Protein AF-X6LV12-F1 (afdb_monomer_lite)

Foldseek 3Di:
DVVLVLLLCLLLLLVQQADEDPPDPPDPCRSCLSVPPDPLSVLVVVLLVVQLVVLLVPAPDPVNLVVQLVVLVVVVVVVPDDDDNVVSVVVSVSVSSSLSSNQLVLLCPAQHLVVLLVCLSVCLVVCVVDDDDVVPVVNVLSVLLNQQQSQPSPDVLRPRDHCVQRVPPPDRHDYRHHLANANGHPLVSVLVVLLVVLVVVVPDDPPDDDDDDDDDDDPPPDDLVRLVVQLVVSLVVLCPDDPPSPSQQVRALVNLLRSQLVNVSVVCSVPDDNDDDCVVSVVVSVVLVVVLCVSPPPVDGDTDSSSSD

pLDDT: mean 74.11, std 15.23, range [33.78, 94.0]

Structure (mmCIF, N/CA/C/O backbone):
data_AF-X6LV12-F1
#
_entry.id   AF-X6LV12-F1
#
loop_
_atom_site.group_PDB
_atom_site.id
_atom_site.type_symbol
_atom_site.label_atom_id
_atom_site.label_alt_id
_atom_site.label_comp_id
_atom_site.label_asym_id
_atom_site.label_entity_id
_atom_site.label_seq_id
_atom_site.pdbx_PDB_ins_code
_atom_site.Cartn_x
_atom_site.Cartn_y
_atom_site.Cartn_z
_atom_site.occupancy
_atom_site.B_iso_or_equiv
_atom_site.auth_seq_id
_atom_site.auth_comp_id
_atom_site.auth_asym_id
_atom_site.auth_atom_id
_atom_site.pdbx_PDB_model_num
ATOM 1 N N . MET A 1 1 ? 23.441 11.168 -12.167 1.00 47.91 1 MET A N 1
ATOM 2 C CA . MET A 1 1 ? 23.041 11.913 -13.383 1.00 47.91 1 MET A CA 1
ATOM 3 C C . MET A 1 1 ? 22.616 11.015 -14.544 1.00 47.91 1 MET A C 1
ATOM 5 O O . MET A 1 1 ? 21.431 11.024 -14.835 1.00 47.91 1 MET A O 1
ATOM 9 N N . ALA A 1 2 ? 23.498 10.240 -15.198 1.00 51.84 2 ALA A N 1
ATOM 10 C CA . ALA A 1 2 ? 23.091 9.387 -16.335 1.00 51.84 2 ALA A CA 1
ATOM 11 C C . ALA A 1 2 ? 22.130 8.249 -15.920 1.00 51.84 2 ALA A C 1
ATOM 13 O O . ALA A 1 2 ? 21.071 8.090 -16.522 1.00 51.84 2 ALA A O 1
ATOM 14 N N . ASP A 1 3 ? 22.432 7.542 -14.827 1.00 68.81 3 ASP A N 1
ATOM 15 C CA . ASP A 1 3 ? 21.600 6.431 -14.331 1.00 68.81 3 ASP A CA 1
ATOM 16 C C . ASP A 1 3 ? 20.223 6.895 -13.825 1.00 68.81 3 ASP A C 1
ATOM 18 O O . ASP A 1 3 ? 19.204 6.250 -14.060 1.00 68.81 3 ASP A O 1
ATOM 22 N N . GLU A 1 4 ? 20.164 8.068 -13.190 1.00 71.69 4 GLU A N 1
ATOM 23 C CA . GLU A 1 4 ? 18.909 8.681 -12.733 1.00 71.69 4 GLU A CA 1
ATOM 24 C C . GLU A 1 4 ? 18.011 9.079 -13.907 1.00 71.69 4 GLU A C 1
ATOM 26 O O . GLU A 1 4 ? 16.793 8.932 -13.829 1.00 71.69 4 GLU A O 1
ATOM 31 N N . GLN A 1 5 ? 18.597 9.547 -15.013 1.00 76.62 5 GLN A N 1
ATOM 32 C CA . GLN A 1 5 ? 17.846 9.909 -16.212 1.00 76.62 5 GLN A CA 1
ATOM 33 C C . GLN A 1 5 ? 17.214 8.674 -16.870 1.00 76.62 5 GLN A C 1
ATOM 35 O O . GLN A 1 5 ? 16.058 8.734 -17.293 1.00 76.62 5 GLN A O 1
ATOM 40 N N . VAL A 1 6 ? 17.933 7.547 -16.902 1.00 79.31 6 VAL A N 1
ATOM 41 C CA . VAL A 1 6 ? 17.418 6.262 -17.409 1.00 79.31 6 VAL A CA 1
ATOM 42 C C . VAL A 1 6 ? 16.313 5.708 -16.502 1.00 79.31 6 VAL A C 1
ATOM 44 O O . VAL A 1 6 ? 15.247 5.324 -16.992 1.00 79.31 6 VAL A O 1
ATOM 47 N N . LEU A 1 7 ? 16.507 5.736 -15.179 1.00 83.44 7 LEU A N 1
ATOM 48 C CA . LEU A 1 7 ? 15.479 5.327 -14.214 1.00 83.44 7 LEU A CA 1
ATOM 49 C C . LEU A 1 7 ? 14.219 6.189 -14.319 1.00 83.44 7 LEU A C 1
ATOM 51 O O . LEU A 1 7 ? 13.108 5.667 -14.293 1.00 83.44 7 LEU A O 1
ATOM 55 N N . ASN A 1 8 ? 14.372 7.501 -14.490 1.00 83.94 8 ASN A N 1
ATOM 56 C CA . ASN A 1 8 ? 13.235 8.399 -14.643 1.00 83.94 8 ASN A CA 1
ATOM 57 C C . ASN A 1 8 ? 12.491 8.147 -15.965 1.00 83.94 8 ASN A C 1
ATOM 59 O O . ASN A 1 8 ? 11.267 8.075 -15.973 1.00 83.94 8 ASN A O 1
ATOM 63 N N . LYS A 1 9 ? 13.211 7.941 -17.077 1.00 85.69 9 LYS A N 1
ATOM 64 C CA . LYS A 1 9 ? 12.615 7.619 -18.388 1.00 85.69 9 LYS A CA 1
ATOM 65 C C . LYS A 1 9 ? 11.805 6.317 -18.349 1.00 85.69 9 LYS A C 1
ATOM 67 O O . LYS A 1 9 ? 10.684 6.261 -18.857 1.00 85.69 9 LYS A O 1
ATOM 72 N N . THR A 1 10 ? 12.362 5.267 -17.755 1.00 87.25 10 THR A N 1
ATOM 73 C CA . THR A 1 10 ? 11.681 3.966 -17.641 1.00 87.25 10 THR A CA 1
ATOM 74 C C . THR A 1 10 ? 10.515 4.022 -16.652 1.00 87.25 10 THR A C 1
ATOM 76 O O . THR A 1 10 ? 9.465 3.444 -16.923 1.00 87.25 10 THR A O 1
ATOM 79 N N . LEU A 1 11 ? 10.624 4.800 -15.568 1.00 87.31 11 LEU A N 1
ATOM 80 C CA . LEU A 1 11 ? 9.511 5.073 -14.653 1.00 87.31 11 LEU A CA 1
ATOM 81 C C . LEU A 1 11 ? 8.359 5.811 -15.350 1.00 87.31 11 LEU A C 1
ATOM 83 O O . LEU A 1 11 ? 7.199 5.440 -15.178 1.00 87.31 11 LEU A O 1
ATOM 87 N N . GLN A 1 12 ? 8.670 6.835 -16.155 1.00 85.31 12 GLN A N 1
ATOM 88 C CA . GLN A 1 12 ? 7.683 7.545 -16.981 1.00 85.31 12 GLN A CA 1
ATOM 89 C C . GLN A 1 12 ? 6.967 6.589 -17.918 1.00 85.31 12 GLN A C 1
ATOM 91 O O . GLN A 1 12 ? 5.741 6.582 -17.970 1.00 85.31 12 GLN A O 1
ATOM 96 N N . SER A 1 13 ? 7.737 5.762 -18.622 1.00 84.00 13 SER A N 1
ATOM 97 C CA . SER A 1 13 ? 7.200 4.760 -19.539 1.00 84.00 13 SER A CA 1
ATOM 98 C C . SER A 1 13 ? 6.272 3.796 -18.796 1.00 84.00 13 SER A C 1
ATOM 100 O O . SER A 1 13 ? 5.131 3.599 -19.206 1.00 84.00 13 SER A O 1
ATOM 102 N N . GLY A 1 14 ? 6.701 3.295 -17.633 1.00 83.69 14 GLY A N 1
ATOM 103 C CA . GLY A 1 14 ? 5.905 2.387 -16.810 1.00 83.69 14 GLY A CA 1
ATOM 104 C C . GLY A 1 14 ? 4.608 3.018 -16.299 1.00 83.69 14 GLY A C 1
ATOM 105 O O . GLY A 1 14 ? 3.582 2.340 -16.231 1.00 83.69 14 GLY A O 1
ATOM 106 N N . PHE A 1 15 ? 4.632 4.319 -15.995 1.00 83.31 15 PHE A N 1
ATOM 107 C CA . PHE A 1 15 ? 3.449 5.098 -15.628 1.00 83.31 15 PHE A CA 1
ATOM 108 C C . PHE A 1 15 ? 2.480 5.280 -16.801 1.00 83.31 15 PHE A C 1
ATOM 110 O O . PHE A 1 15 ? 1.274 5.172 -16.602 1.00 83.31 15 PHE A O 1
ATOM 117 N N . TYR A 1 16 ? 2.973 5.515 -18.021 1.00 82.06 16 TYR A N 1
ATOM 118 C CA . TYR A 1 16 ? 2.116 5.641 -19.208 1.00 82.06 16 TYR A CA 1
ATOM 119 C C . TYR A 1 16 ? 1.414 4.338 -19.592 1.00 82.06 16 TYR A C 1
ATOM 121 O O . TYR A 1 16 ? 0.380 4.379 -20.251 1.00 82.06 16 TYR A O 1
ATOM 129 N N . HIS A 1 17 ? 1.922 3.197 -19.128 1.00 80.50 17 HIS A N 1
ATOM 130 C CA . HIS A 1 17 ? 1.214 1.925 -19.217 1.00 80.50 17 HIS A CA 1
ATOM 131 C C . HIS A 1 17 ? 0.064 1.792 -18.207 1.00 80.50 17 HIS A C 1
ATOM 133 O O . HIS A 1 17 ? -0.617 0.772 -18.219 1.00 80.50 17 HIS A O 1
ATOM 139 N N . LEU A 1 18 ? -0.191 2.779 -17.342 1.00 78.88 18 LEU A N 1
ATOM 140 C CA . LEU A 1 18 ? -1.330 2.767 -16.425 1.00 78.88 18 LEU A CA 1
ATOM 141 C C . LEU A 1 18 ? -2.524 3.533 -16.999 1.00 78.88 18 LEU A C 1
ATOM 143 O O . LEU A 1 18 ? -2.414 4.684 -17.420 1.00 78.88 18 LEU A O 1
ATOM 147 N N . LYS A 1 19 ? -3.706 2.918 -16.938 1.00 77.19 19 LYS A N 1
ATOM 148 C CA . LYS A 1 19 ? -4.988 3.573 -17.205 1.00 77.19 19 LYS A CA 1
ATOM 149 C C . LYS A 1 19 ? -5.647 3.950 -15.892 1.00 77.19 19 LYS A C 1
ATOM 151 O O . LYS A 1 19 ? -6.171 3.099 -15.178 1.00 77.19 19 LYS A O 1
ATOM 156 N N . PHE A 1 20 ? -5.677 5.242 -15.601 1.00 71.69 20 PHE A N 1
ATOM 157 C CA . PHE A 1 20 ? -6.441 5.760 -14.475 1.00 71.69 20 PHE A CA 1
ATOM 158 C C . PHE A 1 20 ? -7.901 5.971 -14.875 1.00 71.69 20 PHE A C 1
ATOM 160 O O . PHE A 1 20 ? -8.210 6.421 -15.980 1.00 71.69 20 PHE A O 1
ATOM 167 N N . SER A 1 21 ? -8.818 5.661 -13.960 1.00 67.56 21 SER A N 1
ATOM 168 C CA . SER A 1 21 ? -10.205 6.105 -14.091 1.00 67.56 21 SER A CA 1
ATOM 169 C C . SER A 1 21 ? -10.252 7.634 -14.091 1.00 67.56 21 SER A C 1
ATOM 171 O O . SER A 1 21 ? -9.568 8.273 -13.293 1.00 67.56 21 SER A O 1
ATOM 173 N N . HIS A 1 22 ? -11.125 8.212 -14.920 1.00 62.81 22 HIS A N 1
ATOM 174 C CA . HIS A 1 22 ? -11.432 9.651 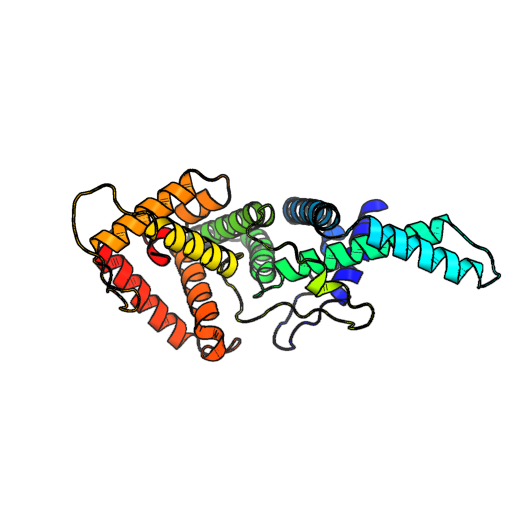-14.981 1.00 62.81 22 HIS A CA 1
ATOM 175 C C . HIS A 1 22 ? -11.830 10.258 -13.622 1.00 62.81 22 HIS A C 1
ATOM 177 O O . HIS A 1 22 ? -11.904 11.472 -13.460 1.00 62.81 22 HIS A O 1
ATOM 183 N N . LEU A 1 23 ? -12.117 9.412 -12.632 1.00 55.03 23 LEU A N 1
ATOM 184 C CA . LEU A 1 23 ? -12.438 9.816 -11.274 1.00 55.03 23 LEU A CA 1
ATOM 185 C C . LEU A 1 23 ? -11.217 10.269 -10.463 1.00 55.03 23 LEU A C 1
ATOM 187 O O . LEU A 1 23 ? -11.414 10.813 -9.380 1.00 55.03 23 LEU A O 1
ATOM 191 N N . ILE A 1 24 ? -9.986 10.108 -10.944 1.00 59.34 24 ILE A N 1
ATOM 192 C CA . ILE A 1 24 ? -8.801 10.507 -10.182 1.00 59.34 24 ILE A CA 1
ATOM 193 C C . ILE A 1 24 ? -8.055 11.611 -10.911 1.00 59.34 24 ILE A C 1
ATOM 195 O O . ILE A 1 24 ? -7.554 11.409 -12.012 1.00 59.34 24 ILE A O 1
ATOM 199 N N . ASP A 1 25 ? -7.882 12.736 -10.219 1.00 56.59 25 ASP A N 1
ATOM 200 C CA . ASP A 1 25 ? -6.763 13.641 -10.467 1.00 56.59 25 ASP A CA 1
ATOM 201 C C . ASP A 1 25 ? -5.496 12.929 -9.991 1.00 56.59 25 ASP A C 1
ATOM 203 O O . ASP A 1 25 ? -5.013 13.177 -8.886 1.00 56.59 25 ASP A O 1
ATOM 207 N N . ALA A 1 26 ? -5.032 11.923 -10.738 1.00 53.03 26 ALA A N 1
ATOM 208 C CA . ALA A 1 26 ? -3.795 11.234 -10.411 1.00 53.03 26 ALA A CA 1
ATOM 209 C C . ALA A 1 26 ? -2.698 12.251 -10.722 1.00 53.03 26 ALA A C 1
ATOM 211 O O . ALA A 1 26 ? -2.482 12.563 -11.897 1.00 53.03 26 ALA A O 1
ATOM 212 N N . PRO A 1 27 ? -2.050 12.858 -9.711 1.00 53.12 27 PRO A N 1
ATOM 213 C CA . PRO A 1 27 ? -1.045 13.846 -10.016 1.00 53.12 27 PRO A CA 1
ATOM 214 C C . PRO A 1 27 ? 0.067 13.148 -10.803 1.00 53.12 27 PRO A C 1
ATOM 216 O O . PRO A 1 27 ? 0.474 12.035 -10.460 1.00 53.12 27 PRO A O 1
ATOM 219 N N . PHE A 1 28 ? 0.608 13.864 -11.791 1.00 53.12 28 PHE A N 1
ATOM 220 C CA . PHE A 1 28 ? 1.862 13.620 -12.526 1.00 53.12 28 PHE A CA 1
ATOM 221 C C . PHE A 1 28 ? 3.104 13.414 -11.618 1.00 53.12 28 PHE A C 1
ATOM 223 O O . PHE A 1 28 ? 4.245 13.455 -12.061 1.00 53.12 28 PHE A O 1
ATOM 230 N N . ALA A 1 29 ? 2.902 13.234 -10.316 1.00 55.97 29 ALA A N 1
ATOM 231 C CA . ALA A 1 29 ? 3.889 13.286 -9.262 1.00 55.97 29 ALA A CA 1
ATOM 232 C C . ALA A 1 29 ? 4.976 12.213 -9.361 1.00 55.97 29 ALA A C 1
ATOM 234 O O . ALA A 1 29 ? 6.120 12.496 -9.017 1.00 55.97 29 ALA A O 1
ATOM 235 N N . LEU A 1 30 ? 4.635 10.996 -9.801 1.00 60.19 30 LEU A N 1
ATOM 236 C CA . LEU A 1 30 ? 5.595 9.891 -9.834 1.00 60.19 30 LEU A CA 1
ATOM 237 C C . LEU A 1 30 ? 6.361 9.776 -11.135 1.00 60.19 30 LEU A C 1
ATOM 239 O O . LEU A 1 30 ? 7.500 9.330 -11.105 1.00 60.19 30 LEU A O 1
ATOM 243 N N . SER A 1 31 ? 5.798 10.230 -12.251 1.00 61.12 31 SER A N 1
ATOM 244 C CA . SER A 1 31 ? 6.498 10.183 -13.533 1.00 61.12 31 SER A CA 1
ATOM 245 C C . SER A 1 31 ? 7.778 11.032 -13.516 1.00 61.12 31 SER A C 1
ATOM 247 O O . SER A 1 31 ? 8.647 10.854 -14.351 1.00 61.12 31 SER A O 1
ATOM 249 N N . ASN A 1 32 ? 7.968 11.922 -12.539 1.00 64.44 32 ASN A N 1
ATOM 250 C CA . ASN A 1 32 ? 9.233 12.634 -12.368 1.00 64.44 32 ASN A CA 1
ATOM 251 C C . ASN A 1 32 ? 9.871 12.443 -10.985 1.00 64.44 32 ASN A C 1
ATOM 253 O O . ASN A 1 32 ? 10.632 13.307 -10.554 1.00 64.44 32 ASN A O 1
ATOM 257 N N . LEU A 1 33 ? 9.567 11.351 -10.268 1.00 70.38 33 LEU A N 1
ATOM 258 C CA . LEU A 1 33 ? 10.047 11.160 -8.893 1.00 70.38 33 LEU A CA 1
ATOM 259 C C . LEU A 1 33 ? 11.574 11.263 -8.792 1.00 70.38 33 LEU A C 1
ATOM 261 O O . LEU A 1 33 ? 12.072 11.892 -7.863 1.00 70.38 33 LEU A O 1
ATOM 265 N N . PHE A 1 34 ? 12.315 10.681 -9.737 1.00 66.75 34 PHE A N 1
ATOM 266 C CA . PHE A 1 34 ? 13.783 10.710 -9.738 1.00 66.75 34 PHE A CA 1
ATOM 267 C C . PHE A 1 34 ? 14.361 12.005 -10.326 1.00 66.75 34 PHE A C 1
ATOM 269 O O . PHE A 1 34 ? 15.528 12.307 -10.105 1.00 66.75 34 PHE A O 1
ATOM 276 N N . GLY A 1 35 ? 13.545 12.815 -11.007 1.00 67.06 35 GLY A N 1
ATOM 277 C CA . GLY A 1 35 ? 13.891 14.199 -11.344 1.00 67.06 35 GLY A CA 1
ATOM 278 C C . GLY A 1 35 ? 13.710 15.174 -10.175 1.00 67.06 35 GLY A C 1
ATOM 279 O O . GLY A 1 35 ? 14.196 16.304 -10.231 1.00 67.06 35 GLY A O 1
ATOM 280 N N . MET A 1 36 ? 13.033 14.761 -9.096 1.00 69.00 36 MET A N 1
ATOM 281 C CA . MET A 1 36 ? 12.920 15.553 -7.872 1.00 69.00 36 MET A CA 1
ATOM 282 C C . MET A 1 36 ? 14.181 15.375 -7.018 1.00 69.00 36 MET A C 1
ATOM 284 O O . MET A 1 36 ? 14.273 14.451 -6.216 1.00 69.00 36 MET A O 1
ATOM 288 N N . GLN A 1 37 ? 15.127 16.308 -7.133 1.00 67.88 37 GLN A N 1
ATOM 289 C CA . GLN A 1 37 ? 16.342 16.347 -6.298 1.00 67.88 37 GLN A CA 1
ATOM 290 C C . GLN A 1 37 ? 16.082 16.766 -4.836 1.00 67.88 37 GLN A C 1
ATOM 292 O O . GLN A 1 37 ? 17.012 16.999 -4.071 1.00 67.88 37 GLN A O 1
ATOM 297 N N . ASP A 1 38 ? 14.817 16.892 -4.431 1.00 72.44 38 ASP A N 1
ATOM 298 C CA . ASP A 1 38 ? 14.455 17.290 -3.076 1.00 72.44 38 ASP A CA 1
ATOM 299 C C . ASP A 1 38 ? 14.694 16.120 -2.095 1.00 72.44 38 ASP A C 1
ATOM 301 O O . ASP A 1 38 ? 14.073 15.059 -2.258 1.00 72.44 38 ASP A O 1
ATOM 305 N N . PRO A 1 39 ? 15.520 16.307 -1.042 1.00 75.88 39 PRO A N 1
ATOM 306 C CA . PRO A 1 39 ? 15.833 15.277 -0.047 1.00 75.88 39 PRO A CA 1
ATOM 307 C C . PRO A 1 39 ? 14.610 14.613 0.600 1.00 75.88 39 PRO A C 1
ATOM 309 O O . PRO A 1 39 ? 14.693 13.499 1.126 1.00 75.88 39 PRO A O 1
ATOM 312 N N . LYS A 1 40 ? 13.440 15.268 0.571 1.00 74.94 40 LYS A N 1
ATOM 313 C CA . LYS A 1 40 ? 12.198 14.698 1.109 1.00 74.94 40 LYS A CA 1
ATOM 314 C C . LYS A 1 40 ? 11.758 13.413 0.415 1.00 74.94 40 LYS A C 1
ATOM 316 O O . LYS A 1 40 ? 11.076 12.597 1.043 1.00 74.94 40 LYS A O 1
ATOM 321 N N . TRP A 1 41 ? 12.140 13.241 -0.849 1.00 79.19 41 TRP A N 1
ATOM 322 C CA . TRP A 1 41 ? 11.769 12.088 -1.664 1.00 79.19 41 TRP A CA 1
ATOM 323 C C . TRP A 1 41 ? 12.796 10.965 -1.617 1.00 79.19 41 TRP A C 1
ATOM 325 O O . TRP A 1 41 ? 12.444 9.847 -1.973 1.00 79.19 41 TRP A O 1
ATOM 335 N N . THR A 1 42 ? 14.006 11.196 -1.102 1.00 83.69 42 THR A N 1
ATOM 336 C CA . THR A 1 42 ? 15.103 10.213 -1.131 1.00 83.69 42 THR A CA 1
ATOM 337 C C . THR A 1 42 ? 14.726 8.873 -0.498 1.00 83.69 42 THR A C 1
ATOM 339 O O . THR A 1 42 ? 15.040 7.815 -1.038 1.00 83.69 42 THR A O 1
ATOM 342 N N . LYS A 1 43 ? 13.982 8.884 0.617 1.00 85.38 43 LYS A N 1
ATOM 343 C CA . LYS A 1 43 ? 13.499 7.637 1.239 1.00 85.38 43 LYS A CA 1
ATOM 344 C C . LYS A 1 43 ? 12.471 6.907 0.369 1.00 85.38 43 LYS A C 1
ATOM 346 O O . LYS A 1 43 ? 12.516 5.688 0.284 1.00 85.38 43 LYS A O 1
ATOM 351 N N . VAL A 1 44 ? 11.573 7.640 -0.289 1.00 85.00 44 VAL A N 1
ATOM 352 C CA . VAL A 1 44 ? 10.568 7.060 -1.199 1.00 85.00 44 VAL A CA 1
ATOM 353 C C . VAL A 1 44 ? 11.243 6.506 -2.454 1.00 85.00 44 VAL A C 1
ATOM 355 O O . VAL A 1 44 ? 10.949 5.387 -2.851 1.00 85.00 44 VAL A O 1
ATOM 358 N N . GLN A 1 45 ? 12.187 7.256 -3.029 1.00 86.56 45 GLN A N 1
ATOM 359 C CA . GLN A 1 45 ? 13.026 6.841 -4.154 1.00 86.56 45 GLN A CA 1
ATOM 360 C C . GLN A 1 45 ? 13.763 5.532 -3.843 1.00 86.56 45 GLN A C 1
ATOM 362 O O . GLN A 1 45 ? 13.678 4.589 -4.622 1.00 86.56 45 GLN A O 1
ATOM 367 N N . SER A 1 46 ? 14.419 5.449 -2.681 1.00 89.31 46 SER A N 1
ATOM 368 C CA . SER A 1 46 ? 15.115 4.241 -2.216 1.00 89.31 46 SER A CA 1
ATOM 369 C C . SER A 1 46 ? 14.181 3.030 -2.124 1.00 89.31 46 SER A C 1
ATOM 371 O O . SER A 1 46 ? 14.459 1.992 -2.722 1.00 89.31 46 SER A O 1
ATOM 373 N N . VAL A 1 47 ? 13.029 3.187 -1.461 1.00 89.44 47 VAL A N 1
ATOM 374 C CA . VAL A 1 47 ? 12.009 2.131 -1.348 1.00 89.44 47 VAL A CA 1
ATOM 375 C C . VAL A 1 47 ? 11.508 1.689 -2.726 1.00 89.44 47 VAL A C 1
ATOM 377 O O . VAL A 1 47 ? 11.376 0.497 -2.988 1.00 89.44 47 VAL A O 1
ATOM 380 N N . MET A 1 48 ? 11.264 2.634 -3.636 1.00 88.44 48 MET A N 1
ATOM 381 C CA . MET A 1 48 ? 10.819 2.329 -4.997 1.00 88.44 48 MET A CA 1
ATOM 382 C C . MET A 1 48 ? 11.873 1.572 -5.807 1.00 88.44 48 MET A C 1
ATOM 384 O O . MET A 1 48 ? 11.520 0.613 -6.489 1.00 88.44 48 MET A O 1
ATOM 388 N N . ILE A 1 49 ? 13.151 1.950 -5.704 1.00 90.50 49 ILE A N 1
ATOM 389 C CA . ILE A 1 49 ? 14.257 1.241 -6.365 1.00 90.50 49 ILE A CA 1
ATOM 390 C C . ILE A 1 49 ? 14.394 -0.179 -5.816 1.00 90.50 49 ILE A C 1
ATOM 392 O O . ILE A 1 49 ? 14.476 -1.125 -6.596 1.00 90.50 49 ILE A O 1
ATOM 396 N N . GLN A 1 50 ? 14.394 -0.357 -4.493 1.00 91.00 50 GLN A N 1
ATOM 397 C CA . GLN A 1 50 ? 14.515 -1.697 -3.912 1.00 91.00 50 GLN A CA 1
ATOM 398 C C . GLN A 1 50 ? 13.337 -2.588 -4.317 1.00 91.00 50 GLN A C 1
ATOM 400 O O . GLN A 1 50 ? 13.521 -3.748 -4.679 1.00 91.00 50 GLN A O 1
ATOM 405 N N . ARG A 1 51 ? 12.121 -2.033 -4.340 1.00 89.56 51 ARG A N 1
ATOM 406 C CA . ARG A 1 51 ? 10.935 -2.771 -4.779 1.00 89.56 51 ARG A CA 1
ATOM 407 C C . ARG A 1 51 ? 10.979 -3.114 -6.270 1.00 89.56 51 ARG A C 1
ATOM 409 O O . ARG A 1 51 ? 10.545 -4.203 -6.641 1.00 89.56 51 ARG A O 1
ATOM 416 N N . LEU A 1 52 ? 11.532 -2.239 -7.116 1.00 90.56 52 LEU A N 1
ATOM 417 C CA . LEU A 1 52 ? 11.807 -2.551 -8.522 1.00 90.56 52 LEU A CA 1
ATOM 418 C C . LEU A 1 52 ? 12.768 -3.739 -8.635 1.00 90.56 52 LEU A C 1
ATOM 420 O O . LEU A 1 52 ? 12.470 -4.685 -9.358 1.00 90.56 52 LEU A O 1
ATOM 424 N N . GLN A 1 53 ? 13.889 -3.708 -7.909 1.00 89.94 53 GLN A N 1
ATOM 425 C CA . GLN A 1 53 ? 14.878 -4.790 -7.925 1.00 89.94 53 GLN A CA 1
ATOM 426 C C . GLN A 1 53 ? 14.239 -6.128 -7.539 1.00 89.94 53 GLN A C 1
ATOM 428 O O . GLN A 1 53 ? 14.399 -7.109 -8.261 1.00 89.94 53 GLN A O 1
ATOM 433 N N . TRP A 1 54 ? 13.446 -6.149 -6.466 1.00 88.50 54 TRP A N 1
ATOM 434 C CA . TRP A 1 54 ? 12.703 -7.343 -6.052 1.00 88.50 54 TRP A CA 1
ATOM 435 C C . TRP A 1 54 ? 11.689 -7.801 -7.092 1.00 88.50 54 TRP A C 1
ATOM 437 O O . TRP A 1 54 ? 11.572 -8.993 -7.349 1.00 88.50 54 TRP A O 1
ATOM 447 N N . THR A 1 55 ? 10.972 -6.866 -7.715 1.00 86.44 55 THR A N 1
ATOM 448 C CA . THR A 1 55 ? 9.997 -7.190 -8.762 1.00 86.44 55 THR A CA 1
ATOM 449 C C . THR A 1 55 ? 10.689 -7.858 -9.945 1.00 86.44 55 THR A C 1
ATOM 451 O O . THR A 1 55 ? 10.241 -8.910 -10.392 1.00 86.44 55 THR A O 1
ATOM 454 N N . ILE A 1 56 ? 11.797 -7.295 -10.427 1.00 85.06 56 ILE A N 1
ATOM 455 C CA . ILE A 1 56 ? 12.557 -7.876 -11.540 1.00 85.06 56 ILE A CA 1
ATOM 456 C C . ILE A 1 56 ? 13.074 -9.271 -11.160 1.00 85.06 56 ILE A C 1
ATOM 458 O O . ILE A 1 56 ? 12.925 -10.200 -11.943 1.00 85.06 56 ILE A O 1
ATOM 462 N N . GLN A 1 57 ? 13.613 -9.436 -9.950 1.00 84.19 57 GLN A N 1
ATOM 463 C CA . GLN A 1 57 ? 14.165 -10.712 -9.479 1.00 84.19 57 GLN A CA 1
ATOM 464 C C . GLN A 1 57 ? 13.109 -11.808 -9.273 1.00 84.19 57 GLN A C 1
ATOM 466 O O . GLN A 1 57 ? 13.357 -12.954 -9.630 1.00 84.19 57 GLN A O 1
ATOM 471 N N . GLU A 1 58 ? 11.958 -11.490 -8.670 1.00 80.94 58 GLU A N 1
ATOM 472 C CA . GLU A 1 58 ? 10.960 -12.503 -8.286 1.00 80.94 58 GLU A CA 1
ATOM 473 C C . GLU A 1 58 ? 9.893 -12.749 -9.364 1.00 80.94 58 GLU A C 1
ATOM 475 O O . GLU A 1 58 ? 9.244 -13.793 -9.340 1.00 80.94 58 GLU A O 1
ATOM 480 N N . THR A 1 59 ? 9.655 -11.804 -10.283 1.00 70.06 59 THR A N 1
ATOM 481 C CA . THR A 1 59 ? 8.463 -11.854 -11.157 1.00 70.06 59 THR A CA 1
ATOM 482 C C . THR A 1 59 ? 8.751 -11.856 -12.653 1.00 70.06 59 THR A C 1
ATOM 484 O O . THR A 1 59 ? 7.809 -12.010 -13.436 1.00 70.06 59 THR A O 1
ATOM 487 N N . ILE A 1 60 ? 10.003 -11.665 -13.070 1.00 68.56 60 ILE A N 1
ATOM 488 C CA . ILE A 1 60 ? 10.400 -11.706 -14.479 1.00 68.56 60 ILE A CA 1
ATOM 489 C C . ILE A 1 60 ? 11.279 -12.950 -14.673 1.00 68.56 60 ILE A C 1
ATOM 491 O O . ILE A 1 60 ? 12.441 -12.934 -14.263 1.00 68.56 60 ILE A O 1
ATOM 495 N N . PRO A 1 61 ? 10.739 -14.046 -15.240 1.00 68.00 61 PRO A N 1
ATOM 496 C CA . PRO A 1 61 ? 11.519 -15.244 -15.519 1.00 68.00 61 PRO A CA 1
ATOM 497 C C . PRO A 1 61 ? 12.707 -14.907 -16.419 1.00 68.00 61 PRO A C 1
ATOM 499 O O . PRO A 1 61 ? 12.563 -14.210 -17.422 1.00 68.00 61 PRO A O 1
ATOM 502 N N . THR A 1 62 ? 13.889 -15.415 -16.077 1.00 66.31 62 THR A N 1
ATOM 503 C CA . THR A 1 62 ? 15.097 -15.212 -16.891 1.00 66.31 62 THR A CA 1
ATOM 504 C C . THR A 1 62 ? 14.904 -15.740 -18.313 1.00 66.31 62 THR A C 1
ATOM 506 O O . THR A 1 62 ? 15.382 -15.126 -19.264 1.00 66.31 62 THR A O 1
ATOM 509 N N . ASP A 1 63 ? 14.133 -16.818 -18.460 1.00 65.44 63 ASP A N 1
ATOM 510 C CA . ASP A 1 63 ? 13.821 -17.435 -19.748 1.00 65.44 63 ASP A CA 1
ATOM 511 C C . ASP A 1 63 ? 12.960 -16.532 -20.642 1.00 65.44 63 ASP A C 1
ATOM 513 O O . ASP A 1 63 ? 13.209 -16.470 -21.845 1.00 65.44 63 ASP A O 1
ATOM 517 N N . ASP A 1 64 ? 12.024 -15.764 -20.072 1.00 65.19 64 ASP A N 1
ATOM 518 C CA . ASP A 1 64 ? 11.193 -14.814 -20.826 1.00 65.19 64 ASP A CA 1
ATOM 519 C C . ASP A 1 64 ? 12.051 -13.671 -21.386 1.00 65.19 64 ASP A C 1
ATOM 521 O O . ASP A 1 64 ? 11.935 -13.315 -22.559 1.00 65.19 64 ASP A O 1
ATOM 525 N N . VAL A 1 65 ? 12.982 -13.149 -20.577 1.00 65.25 65 VAL A N 1
ATOM 526 C CA . VAL A 1 65 ? 13.929 -12.107 -21.011 1.00 65.25 65 VAL A CA 1
ATOM 527 C C . VAL A 1 65 ? 14.843 -12.638 -22.111 1.00 65.25 65 VAL A C 1
ATOM 529 O O . VAL A 1 65 ? 15.064 -11.959 -23.111 1.00 65.25 65 VAL A O 1
ATOM 532 N N . LEU A 1 66 ? 15.372 -13.855 -21.958 1.00 64.44 66 LEU A N 1
ATOM 533 C CA . LEU A 1 66 ? 16.233 -14.474 -22.968 1.00 64.44 66 LEU A CA 1
ATOM 534 C C . LEU A 1 66 ? 15.479 -14.737 -24.277 1.00 64.44 66 LEU A C 1
ATOM 536 O O . LEU A 1 66 ? 16.040 -14.513 -25.352 1.00 64.44 66 LEU A O 1
ATOM 540 N N . CYS A 1 67 ? 14.215 -15.159 -24.200 1.00 67.31 67 CYS A N 1
ATOM 541 C CA . CYS A 1 67 ? 13.364 -15.333 -25.373 1.00 67.31 67 CYS A CA 1
ATOM 542 C C . CYS A 1 67 ? 13.101 -13.998 -26.077 1.00 67.31 67 CYS A C 1
ATOM 544 O O . CYS A 1 67 ? 13.265 -13.933 -27.291 1.00 67.31 67 CYS A O 1
ATOM 546 N N . GLU A 1 68 ? 12.785 -12.922 -25.351 1.00 64.38 68 GLU A N 1
ATOM 547 C CA . GLU A 1 68 ? 12.584 -11.594 -25.950 1.00 64.38 68 GLU A CA 1
ATOM 548 C C . GLU A 1 68 ? 13.854 -11.021 -26.582 1.00 64.38 68 GLU A C 1
ATOM 550 O O . GLU A 1 68 ? 13.800 -10.474 -27.687 1.00 64.38 68 GLU A O 1
ATOM 555 N N . VAL A 1 69 ? 15.008 -11.181 -25.921 1.00 64.25 69 VAL A N 1
ATOM 556 C CA . VAL A 1 69 ? 16.312 -10.812 -26.494 1.00 64.25 69 VAL A CA 1
ATOM 557 C C . VAL A 1 69 ? 16.524 -11.564 -27.799 1.00 64.25 69 VAL A C 1
ATOM 559 O O . VAL A 1 69 ? 16.901 -10.955 -28.798 1.00 64.25 69 VAL A O 1
ATOM 562 N N . ASN A 1 70 ? 16.266 -12.872 -27.807 1.00 68.00 70 ASN A N 1
ATOM 563 C CA . ASN A 1 70 ? 16.469 -13.712 -28.978 1.00 68.00 70 ASN A CA 1
ATOM 564 C C . ASN A 1 70 ? 15.474 -13.381 -30.105 1.00 68.00 70 ASN A C 1
ATOM 566 O O . ASN A 1 70 ? 15.881 -13.265 -31.255 1.00 68.00 70 ASN A O 1
ATOM 570 N N . GLU A 1 71 ? 14.193 -13.157 -29.806 1.00 70.25 71 GLU A N 1
ATOM 571 C CA . GLU A 1 71 ? 13.182 -12.744 -30.789 1.00 70.25 71 GLU A CA 1
ATOM 572 C C . GLU A 1 71 ? 13.526 -11.392 -31.427 1.00 70.25 71 GLU A C 1
ATOM 574 O O . GLU A 1 71 ? 13.522 -11.278 -32.655 1.00 70.25 71 GLU A O 1
ATOM 579 N N . SER A 1 72 ? 13.880 -10.386 -30.617 1.00 66.50 72 SER A N 1
ATOM 580 C CA . SER A 1 72 ? 14.309 -9.072 -31.117 1.00 66.50 72 SER A CA 1
ATOM 581 C C . SER A 1 72 ? 15.590 -9.184 -31.950 1.00 66.50 72 SER A C 1
ATOM 583 O O . SER A 1 72 ? 15.709 -8.583 -33.021 1.00 66.50 72 SER A O 1
ATOM 585 N N . PHE A 1 73 ? 16.542 -10.005 -31.499 1.00 66.31 73 PHE A N 1
ATOM 586 C CA . PHE A 1 73 ? 17.779 -10.289 -32.221 1.00 66.31 73 PHE A CA 1
ATOM 587 C C . PHE A 1 73 ? 17.495 -10.888 -33.605 1.00 66.31 73 PHE A C 1
ATOM 589 O O . PHE A 1 73 ? 18.004 -10.385 -34.606 1.00 66.31 73 PHE A O 1
ATOM 596 N N . GLN A 1 74 ? 16.631 -11.904 -33.685 1.00 67.81 74 GLN A N 1
ATOM 597 C CA . GLN A 1 74 ? 16.261 -12.559 -34.943 1.00 67.81 74 GLN A CA 1
ATOM 598 C C . GLN A 1 74 ? 15.476 -11.629 -35.881 1.00 67.81 74 GLN A C 1
ATOM 600 O O . GLN A 1 74 ? 15.757 -11.583 -37.079 1.00 67.81 74 GLN A O 1
ATOM 605 N N . GLN A 1 75 ? 14.525 -10.845 -35.363 1.00 67.06 75 GLN A N 1
ATOM 606 C CA . GLN A 1 75 ? 13.764 -9.880 -36.170 1.00 67.06 75 GLN A CA 1
ATOM 607 C C . GLN A 1 75 ? 14.667 -8.801 -36.781 1.00 67.06 75 GLN A C 1
ATOM 609 O O . GLN A 1 75 ? 14.527 -8.471 -37.960 1.00 67.06 75 GLN A O 1
ATOM 614 N N . ASN A 1 76 ? 15.631 -8.296 -36.010 1.00 63.50 76 ASN A N 1
ATOM 615 C CA . ASN A 1 76 ? 16.557 -7.263 -36.466 1.00 63.50 76 ASN A CA 1
ATOM 616 C C . ASN A 1 76 ? 17.682 -7.801 -37.360 1.00 63.50 76 ASN A C 1
ATOM 618 O O . ASN A 1 76 ? 18.155 -7.071 -38.224 1.00 63.50 76 ASN A O 1
ATOM 622 N N . LEU A 1 77 ? 18.092 -9.066 -37.216 1.00 64.00 77 LEU A N 1
ATOM 623 C CA . LEU A 1 77 ? 18.990 -9.715 -38.181 1.00 64.00 77 LEU A CA 1
ATOM 624 C C . LEU A 1 77 ? 18.344 -9.856 -39.564 1.00 64.00 77 LEU A C 1
ATOM 626 O O . LEU A 1 77 ? 19.017 -9.686 -40.581 1.00 64.00 77 LEU A O 1
ATOM 630 N N . ASN A 1 78 ? 17.037 -10.128 -39.599 1.00 62.81 78 ASN A N 1
ATOM 631 C CA . ASN A 1 78 ? 16.272 -10.228 -40.841 1.00 62.81 78 ASN A CA 1
ATOM 632 C C . ASN A 1 78 ? 16.052 -8.854 -41.509 1.00 62.81 78 ASN A C 1
ATOM 634 O O . ASN A 1 78 ? 15.866 -8.779 -42.725 1.00 62.81 78 ASN A O 1
ATOM 638 N N . ALA A 1 79 ? 16.118 -7.757 -40.745 1.00 62.34 79 ALA A N 1
ATOM 639 C CA . ALA A 1 79 ? 16.091 -6.387 -41.249 1.00 62.34 79 ALA A CA 1
ATOM 640 C C . ALA A 1 79 ? 17.526 -5.895 -41.538 1.00 62.34 79 ALA A C 1
ATOM 642 O O . ALA A 1 79 ? 18.237 -5.418 -40.663 1.00 62.34 79 ALA A O 1
ATOM 643 N N . LEU A 1 80 ? 17.961 -6.017 -42.794 1.00 52.25 80 LEU A N 1
ATOM 644 C CA . LEU A 1 80 ? 19.350 -5.966 -43.288 1.00 52.25 80 LEU A CA 1
ATOM 645 C C . LEU A 1 80 ? 20.181 -4.660 -43.092 1.00 52.25 80 LEU A C 1
ATOM 647 O O . LEU A 1 80 ? 21.030 -4.342 -43.931 1.00 52.25 80 LEU A O 1
ATOM 651 N N . HIS A 1 81 ? 20.008 -3.869 -42.028 1.00 54.25 81 HIS A N 1
ATOM 652 C CA . HIS A 1 81 ? 20.727 -2.601 -41.836 1.00 54.25 81 HIS A CA 1
ATOM 653 C C . HIS A 1 81 ? 21.277 -2.375 -40.421 1.00 54.25 81 HIS A C 1
ATOM 655 O O . HIS A 1 81 ? 20.541 -2.325 -39.446 1.00 54.25 81 HIS A O 1
ATOM 661 N N . ARG A 1 82 ? 22.605 -2.152 -40.359 1.00 55.06 82 ARG A N 1
ATOM 662 C CA . ARG A 1 82 ? 23.401 -1.615 -39.233 1.00 55.06 82 ARG A CA 1
ATOM 663 C C . ARG A 1 82 ? 22.899 -2.035 -37.852 1.00 55.06 82 ARG A C 1
ATOM 665 O O . ARG A 1 82 ? 22.411 -1.232 -37.060 1.00 55.06 82 ARG A O 1
ATOM 672 N N . TYR A 1 83 ? 23.114 -3.309 -37.576 1.00 59.16 83 TYR A N 1
ATOM 673 C CA . TYR A 1 83 ? 22.867 -3.917 -36.287 1.00 59.16 83 TYR A CA 1
ATOM 674 C C . TYR A 1 83 ? 23.755 -3.280 -35.201 1.00 59.16 83 TYR A C 1
ATOM 676 O O . TYR A 1 83 ? 24.980 -3.397 -35.246 1.00 59.16 83 TYR A O 1
ATOM 684 N N . ASN A 1 84 ? 23.151 -2.585 -34.232 1.00 69.88 84 ASN A N 1
ATOM 685 C CA . ASN A 1 84 ? 23.850 -2.109 -33.038 1.00 69.88 84 ASN A CA 1
ATOM 686 C C . ASN A 1 84 ? 23.395 -2.937 -31.835 1.00 69.88 84 ASN A C 1
ATOM 688 O O . ASN A 1 84 ? 22.419 -2.597 -31.169 1.00 69.88 84 ASN A O 1
ATOM 692 N N . LEU A 1 85 ? 24.140 -4.009 -31.563 1.00 69.44 85 LEU A N 1
ATOM 693 C CA . LEU A 1 85 ? 23.897 -4.942 -30.463 1.00 69.44 85 LEU A CA 1
ATOM 694 C C . LEU A 1 85 ? 23.702 -4.226 -29.114 1.00 69.44 85 LEU A C 1
ATOM 696 O O . LEU A 1 85 ? 22.826 -4.590 -28.337 1.00 69.44 85 LEU A O 1
ATOM 700 N N . VAL A 1 86 ? 24.476 -3.167 -28.855 1.00 74.38 86 VAL A N 1
ATOM 701 C CA . VAL A 1 86 ? 24.385 -2.384 -27.611 1.00 74.38 86 VAL A CA 1
ATOM 702 C C . VAL A 1 86 ? 23.023 -1.703 -27.488 1.00 74.38 86 VAL A C 1
ATOM 704 O O . VAL A 1 86 ? 22.446 -1.668 -26.405 1.00 74.38 86 VAL A O 1
ATOM 707 N N . LYS A 1 87 ? 22.481 -1.192 -28.599 1.00 76.12 87 LYS A N 1
ATOM 708 C CA . LYS A 1 87 ? 21.169 -0.537 -28.613 1.00 76.12 87 LYS A CA 1
ATOM 709 C C . LYS A 1 87 ? 20.039 -1.535 -28.354 1.00 76.12 87 LYS A C 1
ATOM 711 O O . LYS A 1 87 ? 19.112 -1.203 -27.628 1.00 76.12 87 LYS A O 1
ATOM 716 N N . GLU A 1 88 ? 20.136 -2.751 -28.885 1.00 72.06 88 GLU A N 1
ATOM 717 C CA . GLU A 1 88 ? 19.124 -3.784 -28.640 1.00 72.06 88 GLU A CA 1
ATOM 718 C C . GLU A 1 88 ? 19.155 -4.311 -27.206 1.00 72.06 88 GLU A C 1
ATOM 720 O O . GLU A 1 88 ? 18.104 -4.415 -26.577 1.00 72.06 88 GLU A O 1
ATOM 725 N N . TYR A 1 89 ? 20.341 -4.538 -26.633 1.00 72.75 89 TYR A N 1
ATOM 726 C CA . TYR A 1 89 ? 20.437 -4.845 -25.203 1.00 72.75 89 TYR A CA 1
ATOM 727 C C . TYR A 1 89 ? 19.842 -3.728 -24.344 1.00 72.75 89 TYR A C 1
ATOM 729 O O . TYR A 1 89 ? 19.099 -4.012 -23.406 1.00 72.75 89 TYR A O 1
ATOM 737 N N . GLN A 1 90 ? 20.111 -2.465 -24.686 1.00 80.00 90 GLN A N 1
ATOM 738 C CA . GLN A 1 90 ? 19.515 -1.328 -23.991 1.00 80.00 90 GLN A CA 1
ATOM 739 C C . GLN A 1 90 ? 17.984 -1.338 -24.102 1.00 80.00 90 GLN A C 1
ATOM 741 O O . GLN A 1 90 ? 17.315 -1.089 -23.107 1.00 80.00 90 GLN A O 1
ATOM 746 N N . ASN A 1 91 ? 17.421 -1.658 -25.272 1.00 78.81 91 ASN A N 1
ATOM 747 C CA . ASN A 1 91 ? 15.969 -1.733 -25.470 1.00 78.81 91 ASN A CA 1
ATOM 748 C C . ASN A 1 91 ? 15.327 -2.820 -24.598 1.00 78.81 91 ASN A C 1
ATOM 750 O O . ASN A 1 91 ? 14.301 -2.567 -23.971 1.00 78.81 91 ASN A O 1
ATOM 754 N N . VAL A 1 92 ? 15.935 -4.008 -24.535 1.00 76.88 92 VAL A N 1
ATOM 755 C CA . VAL A 1 92 ? 15.448 -5.105 -23.685 1.00 76.88 92 VAL A CA 1
ATOM 756 C C . VAL A 1 92 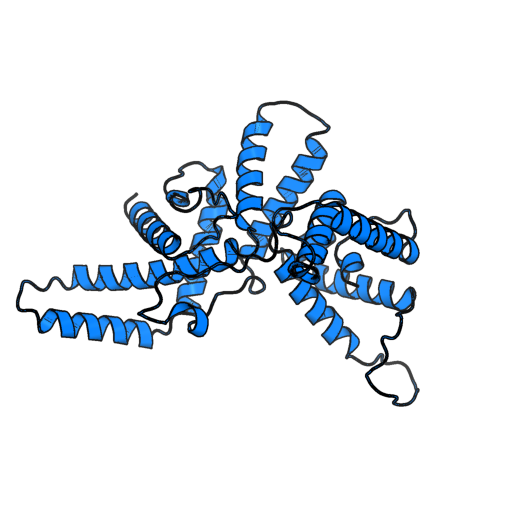? 15.515 -4.703 -22.215 1.00 76.88 92 VAL A C 1
ATOM 758 O O . VAL A 1 92 ? 14.541 -4.872 -21.486 1.00 76.88 92 VAL A O 1
ATOM 761 N N . VAL A 1 93 ? 16.642 -4.145 -21.766 1.00 81.88 93 VAL A N 1
ATOM 762 C CA . VAL A 1 93 ? 16.788 -3.691 -20.376 1.00 81.88 93 VAL A CA 1
ATOM 763 C C . VAL A 1 93 ? 15.757 -2.607 -20.054 1.00 81.88 93 VAL A C 1
ATOM 765 O O . VAL A 1 93 ? 15.068 -2.711 -19.041 1.00 81.88 93 VAL A O 1
ATOM 768 N N . ASP A 1 94 ? 15.595 -1.608 -20.926 1.00 84.12 94 ASP A N 1
ATOM 769 C CA . ASP A 1 94 ? 14.588 -0.554 -20.776 1.00 84.12 94 ASP A CA 1
ATOM 770 C C . ASP A 1 94 ? 13.170 -1.157 -20.695 1.00 84.12 94 ASP A C 1
ATOM 772 O O . ASP A 1 94 ? 12.372 -0.712 -19.866 1.00 84.12 94 ASP A O 1
ATOM 776 N N . TYR A 1 95 ? 12.855 -2.182 -21.499 1.00 82.19 95 TYR A N 1
ATOM 777 C CA . TYR A 1 95 ? 11.569 -2.890 -21.469 1.00 82.19 95 TYR A CA 1
ATOM 778 C C . TYR A 1 95 ? 11.343 -3.623 -20.140 1.00 82.19 95 TYR A C 1
ATOM 780 O O . TYR A 1 95 ? 10.345 -3.371 -19.464 1.00 82.19 95 TYR A O 1
ATOM 788 N N . VAL A 1 96 ? 12.295 -4.458 -19.715 1.00 82.31 96 VAL A N 1
ATOM 789 C CA . VAL A 1 96 ? 12.231 -5.216 -18.452 1.00 82.31 96 VAL A CA 1
ATOM 790 C C . VAL A 1 96 ? 12.059 -4.277 -17.258 1.00 82.31 96 VAL A C 1
ATOM 792 O O . VAL A 1 96 ? 11.201 -4.494 -16.398 1.00 82.31 96 VAL A O 1
ATOM 795 N N . VAL A 1 97 ? 12.836 -3.191 -17.219 1.00 87.75 97 VAL A N 1
ATOM 796 C CA . VAL A 1 97 ? 12.743 -2.178 -16.161 1.00 87.75 97 VAL A CA 1
ATOM 797 C C . VAL A 1 97 ? 11.400 -1.446 -16.217 1.00 87.75 97 VAL A C 1
ATOM 799 O O . VAL A 1 97 ? 10.801 -1.202 -15.172 1.00 87.75 97 VAL A O 1
ATOM 802 N N . THR A 1 98 ? 10.885 -1.141 -17.410 1.00 86.06 98 THR A N 1
ATOM 803 C CA . THR A 1 98 ? 9.562 -0.519 -17.597 1.00 86.06 98 THR A CA 1
ATOM 804 C C . THR A 1 98 ? 8.439 -1.417 -17.078 1.00 86.06 98 THR A C 1
ATOM 806 O O . THR A 1 98 ? 7.600 -0.950 -16.308 1.00 86.06 98 THR A O 1
ATOM 809 N N . VAL A 1 99 ? 8.452 -2.711 -17.415 1.00 81.31 99 VAL A N 1
ATOM 810 C CA . VAL A 1 99 ? 7.489 -3.703 -16.901 1.00 81.31 99 VAL A CA 1
ATOM 811 C C . VAL A 1 99 ? 7.579 -3.811 -15.377 1.00 81.31 99 VAL A C 1
ATOM 813 O O . VAL A 1 99 ? 6.554 -3.808 -14.687 1.00 81.31 99 VAL A O 1
ATOM 816 N N . GLY A 1 100 ? 8.801 -3.850 -14.838 1.00 86.06 100 GLY A N 1
ATOM 817 C CA . GLY A 1 100 ? 9.045 -3.812 -13.399 1.00 86.06 100 GLY A CA 1
ATOM 818 C C . GLY A 1 100 ? 8.435 -2.569 -12.746 1.00 86.06 100 GLY A C 1
ATOM 819 O O . GLY A 1 100 ? 7.719 -2.681 -11.749 1.00 86.06 100 GLY A O 1
ATOM 820 N N . TRP A 1 101 ? 8.632 -1.389 -13.340 1.00 88.31 101 TRP A N 1
ATOM 821 C CA . TRP A 1 101 ? 8.032 -0.149 -12.853 1.00 88.31 101 TRP A CA 1
ATOM 822 C C . TRP A 1 101 ? 6.513 -0.170 -12.899 1.00 88.31 101 TRP A C 1
ATOM 824 O O . TRP A 1 101 ? 5.885 0.194 -11.909 1.00 88.31 101 TRP A O 1
ATOM 834 N N . THR A 1 102 ? 5.910 -0.619 -13.997 1.00 85.00 102 THR A N 1
ATOM 835 C CA . THR A 1 102 ? 4.452 -0.743 -14.110 1.00 85.00 102 THR A CA 1
ATOM 836 C C . THR A 1 102 ? 3.880 -1.587 -12.971 1.00 85.00 102 THR A C 1
ATOM 838 O O . THR A 1 102 ? 2.926 -1.165 -12.321 1.00 85.00 102 THR A O 1
ATOM 841 N N . ARG A 1 103 ? 4.506 -2.726 -12.649 1.00 85.81 103 ARG A N 1
ATOM 842 C CA . ARG A 1 103 ? 4.104 -3.601 -11.530 1.00 85.81 103 ARG A CA 1
ATOM 843 C C . ARG A 1 103 ? 4.247 -2.925 -10.166 1.00 85.81 103 ARG A C 1
ATOM 845 O O . ARG A 1 103 ? 3.334 -3.008 -9.342 1.00 85.81 103 ARG A O 1
ATOM 852 N N . VAL A 1 104 ? 5.360 -2.227 -9.928 1.00 88.06 104 VAL A N 1
ATOM 853 C CA . VAL A 1 104 ? 5.564 -1.449 -8.694 1.00 88.06 104 VAL A CA 1
ATOM 854 C C . VAL A 1 104 ? 4.485 -0.376 -8.559 1.00 88.06 104 VAL A C 1
ATOM 856 O O . VAL A 1 104 ? 3.836 -0.279 -7.516 1.00 88.06 104 VAL A O 1
ATOM 859 N N . LEU A 1 105 ? 4.256 0.398 -9.620 1.00 86.81 105 LEU A N 1
ATOM 860 C CA . LEU A 1 105 ? 3.285 1.484 -9.627 1.00 86.81 105 LEU A CA 1
ATOM 861 C C . LEU A 1 105 ? 1.857 0.968 -9.432 1.00 86.81 105 LEU A C 1
ATOM 863 O O . LEU A 1 105 ? 1.132 1.561 -8.639 1.00 86.81 105 LEU A O 1
ATOM 867 N N . LEU A 1 106 ? 1.471 -0.150 -10.056 1.00 84.88 106 LEU A N 1
ATOM 868 C CA . LEU A 1 106 ? 0.166 -0.783 -9.825 1.00 84.88 106 LEU A CA 1
ATOM 869 C C . LEU A 1 106 ? -0.083 -1.018 -8.333 1.00 84.88 106 LEU A C 1
ATOM 871 O O . LEU A 1 106 ? -1.096 -0.575 -7.801 1.00 84.88 106 LEU A O 1
ATOM 875 N N . SER A 1 107 ? 0.894 -1.598 -7.630 1.00 86.06 107 SER A N 1
ATOM 876 C CA . SER A 1 107 ? 0.767 -1.875 -6.191 1.00 86.06 107 SER A CA 1
ATOM 877 C C . SER A 1 107 ? 0.637 -0.628 -5.319 1.00 86.06 107 SER A C 1
ATOM 879 O O . SER A 1 107 ? 0.059 -0.682 -4.235 1.00 86.06 107 SER A O 1
ATOM 881 N N . PHE A 1 108 ? 1.160 0.508 -5.777 1.00 86.81 108 PHE A N 1
ATOM 882 C CA . PHE A 1 108 ? 1.106 1.768 -5.038 1.00 86.81 108 PHE A CA 1
ATOM 883 C C . PHE A 1 108 ? -0.109 2.621 -5.411 1.00 86.81 108 PHE A C 1
ATOM 885 O O . PHE A 1 108 ? -0.554 3.435 -4.600 1.00 86.81 108 PHE A O 1
ATOM 892 N N . TYR A 1 109 ? -0.650 2.454 -6.615 1.00 83.06 109 TYR A N 1
ATOM 893 C CA . TYR A 1 109 ? -1.831 3.176 -7.081 1.00 83.06 109 TYR A CA 1
ATOM 894 C C . TYR A 1 109 ? -3.149 2.448 -6.810 1.00 83.06 109 TYR A C 1
ATOM 896 O O . TYR A 1 109 ? -4.193 3.103 -6.863 1.00 83.06 109 TYR A O 1
ATOM 904 N N . ASP A 1 110 ? -3.120 1.160 -6.456 1.00 84.31 110 ASP A N 1
ATOM 905 C CA . ASP A 1 110 ? -4.287 0.465 -5.908 1.00 84.31 110 ASP A CA 1
ATOM 906 C C . ASP A 1 110 ? -4.912 1.284 -4.767 1.00 84.31 110 ASP A C 1
ATOM 908 O O . ASP A 1 110 ? -4.219 1.800 -3.888 1.00 84.31 110 ASP A O 1
ATOM 912 N N . ASN A 1 111 ? -6.232 1.473 -4.837 1.00 85.25 111 ASN A N 1
ATOM 913 C CA . ASN A 1 111 ? -7.039 2.303 -3.933 1.00 85.25 111 ASN A CA 1
ATOM 914 C C . ASN A 1 111 ? -6.423 3.680 -3.599 1.00 85.25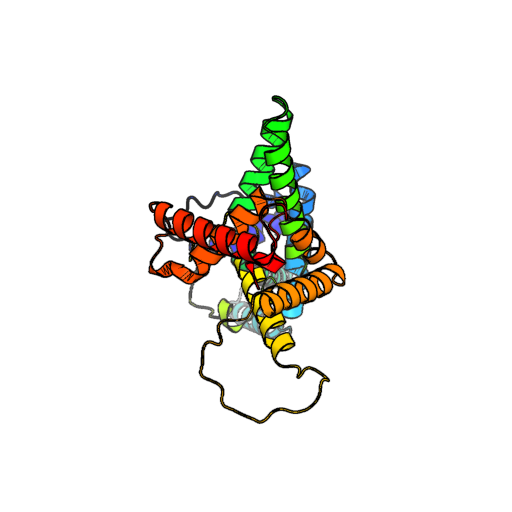 111 ASN A C 1
ATOM 916 O O . ASN A 1 111 ? -6.665 4.233 -2.528 1.00 85.25 111 ASN A O 1
ATOM 920 N N . CYS A 1 112 ? -5.621 4.255 -4.499 1.00 82.69 112 CYS A N 1
ATOM 921 C CA . CYS A 1 112 ? -4.948 5.541 -4.316 1.00 82.69 112 CYS A CA 1
ATOM 922 C C . CYS A 1 112 ? -3.927 5.603 -3.158 1.00 82.69 112 CYS A C 1
ATOM 924 O O . CYS A 1 112 ? -3.664 6.705 -2.667 1.00 82.69 112 CYS A O 1
ATOM 926 N N . TYR A 1 113 ? -3.308 4.496 -2.721 1.00 86.12 113 TYR A N 1
ATOM 927 C CA . TYR A 1 113 ? -2.374 4.528 -1.576 1.00 86.12 113 TYR A CA 1
ATOM 928 C C . TYR A 1 113 ? -1.237 5.541 -1.736 1.00 86.12 113 TYR A C 1
ATOM 930 O O . TYR A 1 113 ? -0.862 6.222 -0.779 1.00 86.12 113 TYR A O 1
ATOM 938 N N . PHE A 1 114 ? -0.719 5.715 -2.949 1.00 79.12 114 PHE A N 1
ATOM 939 C CA . PHE A 1 114 ? 0.336 6.689 -3.195 1.00 79.12 114 PHE A CA 1
ATOM 940 C C . PHE A 1 114 ? -0.124 8.142 -3.011 1.00 79.12 114 PHE A C 1
ATOM 942 O O . PHE A 1 114 ? 0.650 8.984 -2.549 1.00 79.12 114 PHE A O 1
ATOM 949 N N . LYS A 1 115 ? -1.394 8.453 -3.314 1.00 77.19 115 LYS A N 1
ATOM 950 C CA . LYS A 1 115 ? -1.961 9.796 -3.109 1.00 77.19 115 LYS A CA 1
ATOM 951 C C . LYS A 1 115 ? -1.859 10.202 -1.638 1.00 77.19 115 LYS A C 1
ATOM 953 O O . LYS A 1 115 ? -1.477 11.338 -1.358 1.00 77.19 115 LYS A O 1
ATOM 958 N N . VAL A 1 116 ? -2.106 9.264 -0.719 1.00 73.31 116 VAL A N 1
ATOM 959 C CA . VAL A 1 116 ? -1.973 9.464 0.735 1.00 73.31 116 VAL A CA 1
ATOM 960 C C . VAL A 1 116 ? -0.573 9.971 1.075 1.00 73.31 116 VAL A C 1
ATOM 962 O O . VAL A 1 116 ? -0.414 11.027 1.682 1.00 73.31 116 VAL A O 1
ATOM 965 N N . VAL A 1 117 ? 0.460 9.276 0.603 1.00 75.50 117 VAL A N 1
ATOM 966 C CA . VAL A 1 117 ? 1.866 9.608 0.882 1.00 75.50 117 VAL A CA 1
ATOM 967 C C . VAL A 1 117 ? 2.292 10.906 0.218 1.00 75.50 117 VAL A C 1
ATOM 969 O O . VAL A 1 117 ? 2.990 11.712 0.832 1.00 75.50 117 VAL A O 1
ATOM 972 N N . PHE A 1 118 ? 1.864 11.133 -1.022 1.00 75.19 118 PHE A N 1
ATOM 973 C CA . PHE A 1 118 ? 2.189 12.351 -1.750 1.00 75.19 118 PHE A CA 1
ATOM 974 C C . PHE A 1 118 ? 1.621 13.595 -1.052 1.00 75.19 118 PHE A C 1
ATOM 976 O O . PHE A 1 118 ? 2.341 14.574 -0.826 1.00 75.19 118 PHE A O 1
ATOM 983 N N . ILE A 1 119 ? 0.349 13.539 -0.648 1.00 73.31 119 ILE A N 1
ATOM 984 C CA . ILE A 1 119 ? -0.304 14.592 0.139 1.00 73.31 119 ILE A CA 1
ATOM 985 C C . ILE A 1 119 ? 0.425 14.779 1.474 1.00 73.31 119 ILE A C 1
ATOM 987 O O . ILE A 1 119 ? 0.736 15.904 1.857 1.00 73.31 119 ILE A O 1
ATOM 991 N N . ILE A 1 120 ? 0.770 13.687 2.157 1.00 71.50 120 ILE A N 1
ATOM 992 C CA . ILE A 1 120 ? 1.494 13.735 3.428 1.00 71.50 120 ILE A CA 1
ATOM 993 C C . ILE A 1 120 ? 2.843 14.448 3.288 1.00 71.50 120 ILE A C 1
ATOM 995 O O . ILE A 1 120 ? 3.119 15.387 4.033 1.00 71.50 120 ILE A O 1
ATOM 999 N N . ILE A 1 121 ? 3.670 14.052 2.318 1.00 70.06 121 ILE A N 1
ATOM 1000 C CA . ILE A 1 121 ? 5.001 14.637 2.110 1.00 70.06 121 ILE A CA 1
ATOM 1001 C C . ILE A 1 121 ? 4.887 16.112 1.722 1.00 70.06 121 ILE A C 1
ATOM 1003 O O . ILE A 1 121 ? 5.626 16.947 2.239 1.00 70.06 121 ILE A O 1
ATOM 1007 N N . THR A 1 122 ? 3.950 16.467 0.845 1.00 70.31 122 THR A N 1
ATOM 1008 C CA . THR A 1 122 ? 3.780 17.863 0.419 1.00 70.31 122 THR A CA 1
ATOM 1009 C C . THR A 1 122 ? 3.254 18.764 1.538 1.00 70.31 122 THR A C 1
ATOM 1011 O O . THR A 1 122 ? 3.738 19.888 1.679 1.00 70.31 122 THR A O 1
ATOM 1014 N N . ILE A 1 123 ? 2.320 18.284 2.364 1.00 68.31 123 ILE A N 1
ATOM 1015 C CA . ILE A 1 123 ? 1.762 19.050 3.486 1.00 68.31 123 ILE A CA 1
ATOM 1016 C C . ILE A 1 123 ? 2.760 19.174 4.639 1.00 68.31 123 ILE A C 1
ATOM 1018 O O . ILE A 1 123 ? 2.931 20.283 5.137 1.00 68.31 123 ILE A O 1
ATOM 1022 N N . ILE A 1 124 ? 3.444 18.094 5.044 1.00 64.88 124 ILE A N 1
ATOM 1023 C CA . ILE A 1 124 ? 4.450 18.144 6.124 1.00 64.88 124 ILE A CA 1
ATOM 1024 C C . ILE A 1 124 ? 5.490 19.227 5.822 1.00 64.88 124 ILE A C 1
ATOM 1026 O O . ILE A 1 124 ? 5.802 20.049 6.679 1.00 64.88 124 ILE A O 1
ATOM 1030 N N . PHE A 1 125 ? 5.996 19.265 4.588 1.00 61.12 125 PHE A N 1
ATOM 1031 C CA . PHE A 1 125 ? 7.027 20.227 4.203 1.00 61.12 125 PHE A CA 1
ATOM 1032 C C . PHE A 1 125 ? 6.497 21.659 4.056 1.00 61.12 125 PHE A C 1
ATOM 1034 O O . PHE A 1 125 ? 7.220 22.599 4.378 1.00 61.12 125 PHE A O 1
ATOM 1041 N N . LYS A 1 126 ? 5.246 21.851 3.611 1.00 63.28 126 LYS A N 1
ATOM 1042 C CA . LYS A 1 126 ? 4.621 23.186 3.566 1.00 63.28 126 LYS A CA 1
ATOM 1043 C C . LYS A 1 126 ? 4.325 23.731 4.967 1.00 63.28 126 LYS A C 1
ATOM 1045 O O . LYS A 1 126 ? 4.611 24.895 5.236 1.00 63.28 126 LYS A O 1
ATOM 1050 N N . ASN A 1 127 ? 3.798 22.893 5.856 1.00 54.47 127 ASN A N 1
ATOM 1051 C CA . ASN A 1 127 ? 3.362 23.295 7.195 1.00 54.47 127 ASN A CA 1
ATOM 1052 C C . ASN A 1 127 ? 4.506 23.371 8.215 1.00 54.47 127 ASN A C 1
ATOM 1054 O O . ASN A 1 127 ? 4.347 24.044 9.227 1.00 54.47 127 ASN A O 1
ATOM 1058 N N . TRP A 1 128 ? 5.680 22.787 7.937 1.00 52.19 128 TRP A N 1
ATOM 1059 C CA . TRP A 1 128 ? 6.887 22.996 8.754 1.00 52.19 128 TRP A CA 1
ATOM 1060 C C . TRP A 1 128 ? 7.220 24.485 8.945 1.00 52.19 128 TRP A C 1
ATOM 1062 O O . TRP A 1 128 ? 7.804 24.876 9.952 1.00 52.19 128 TRP A O 1
ATOM 1072 N N . LYS A 1 129 ? 6.827 25.334 7.987 1.00 49.56 129 LYS A N 1
ATOM 1073 C CA . LYS A 1 129 ? 7.120 26.768 8.013 1.00 49.56 129 LYS A CA 1
ATOM 1074 C C . LYS A 1 129 ? 6.087 27.610 8.783 1.00 49.56 129 LYS A C 1
ATOM 1076 O O . LYS A 1 129 ? 6.372 28.778 9.027 1.00 49.56 129 LYS A O 1
ATOM 1081 N N . VAL A 1 130 ? 4.915 27.075 9.162 1.00 47.47 130 VAL A N 1
ATOM 1082 C CA . VAL A 1 130 ? 3.817 27.869 9.760 1.00 47.47 130 VAL A CA 1
ATOM 1083 C C . VAL A 1 130 ? 3.022 27.082 10.833 1.00 47.47 130 VAL A C 1
ATOM 1085 O O . VAL A 1 130 ? 2.158 26.278 10.511 1.00 47.47 130 VAL A O 1
ATOM 1088 N N . LEU A 1 131 ? 3.310 27.405 12.104 1.00 42.81 131 LEU A N 1
ATOM 1089 C CA . LEU A 1 131 ? 2.485 27.383 13.340 1.00 42.81 131 LEU A CA 1
ATOM 1090 C C . LEU A 1 131 ? 1.850 26.090 13.949 1.00 42.81 131 LEU A C 1
ATOM 1092 O O . LEU A 1 131 ? 0.821 25.599 13.514 1.00 42.81 131 LEU A O 1
ATOM 1096 N N . LEU A 1 132 ? 2.427 25.679 15.090 1.00 47.25 132 LEU A N 1
ATOM 1097 C CA . LEU A 1 132 ? 1.922 25.188 16.403 1.00 47.25 132 LEU A CA 1
ATOM 1098 C C . LEU A 1 132 ? 0.552 24.479 16.655 1.00 47.25 132 LEU A C 1
ATOM 1100 O O . LEU A 1 132 ? -0.532 24.876 16.236 1.00 47.25 132 LEU A O 1
ATOM 1104 N N . GLN A 1 133 ? 0.669 23.491 17.559 1.00 44.56 133 GLN A N 1
ATOM 1105 C CA . GLN A 1 133 ? -0.289 22.796 18.443 1.00 44.56 133 GLN A CA 1
ATOM 1106 C C . GLN A 1 133 ? -1.408 21.932 17.832 1.00 44.56 133 GLN A C 1
ATOM 1108 O O . GLN A 1 133 ? -1.305 20.716 17.931 1.00 44.56 133 GLN A O 1
ATOM 1113 N N . ALA A 1 134 ? -2.447 22.471 17.179 1.00 46.53 134 ALA A N 1
ATOM 1114 C CA . ALA A 1 134 ? -3.474 21.625 16.524 1.00 46.53 134 ALA A CA 1
ATOM 1115 C C . ALA A 1 134 ? -2.907 20.872 15.302 1.00 46.53 134 ALA A C 1
ATOM 1117 O O . ALA A 1 134 ? -3.428 19.850 14.853 1.00 46.53 134 ALA A O 1
ATOM 1118 N N . ILE A 1 135 ? -1.785 21.380 14.786 1.00 52.72 135 ILE A N 1
ATOM 1119 C CA . ILE A 1 135 ? -0.960 20.713 13.789 1.00 52.72 135 ILE A CA 1
ATOM 1120 C C . ILE A 1 135 ? -0.201 19.528 14.396 1.00 52.72 135 ILE A C 1
ATOM 1122 O O . ILE A 1 135 ? 0.096 18.615 13.643 1.00 52.72 135 ILE A O 1
ATOM 1126 N N . ASN A 1 136 ? 0.084 19.472 15.704 1.00 52.41 136 ASN A N 1
ATOM 1127 C CA . ASN A 1 136 ? 0.937 18.414 16.263 1.00 52.41 136 ASN A CA 1
ATOM 1128 C C . ASN A 1 136 ? 0.313 17.022 16.133 1.00 52.41 136 ASN A C 1
ATOM 1130 O O . ASN A 1 136 ? 0.975 16.148 15.586 1.00 52.41 136 ASN A O 1
ATOM 1134 N N . ASP A 1 137 ? -0.950 16.830 16.519 1.00 56.03 137 ASP A N 1
ATOM 1135 C CA . ASP A 1 137 ? -1.608 15.514 16.428 1.00 56.03 137 ASP A CA 1
ATOM 1136 C C . ASP A 1 137 ? -1.790 15.079 14.965 1.00 56.03 137 ASP A C 1
ATOM 1138 O O . ASP A 1 137 ? -1.535 13.932 14.587 1.00 56.03 137 ASP A O 1
ATOM 1142 N N . LYS A 1 138 ? -2.152 16.038 14.100 1.00 64.56 138 LYS A N 1
ATOM 1143 C CA . LYS A 1 138 ? -2.267 15.810 12.656 1.00 64.56 138 LYS A CA 1
ATOM 1144 C C . LYS A 1 138 ? -0.904 15.490 12.040 1.00 64.56 138 LYS A C 1
ATOM 1146 O O . LYS A 1 138 ? -0.806 14.601 11.205 1.00 64.56 138 LYS A O 1
ATOM 1151 N N . ASN A 1 139 ? 0.154 16.175 12.462 1.00 70.44 139 ASN A N 1
ATOM 1152 C CA . ASN A 1 139 ? 1.525 15.932 12.025 1.00 70.44 139 ASN A CA 1
ATOM 1153 C C . ASN A 1 139 ? 2.019 14.575 12.540 1.00 70.44 139 ASN A C 1
ATOM 1155 O O . ASN A 1 139 ? 2.639 13.849 11.776 1.00 70.44 139 ASN A O 1
ATOM 1159 N N . GLU A 1 140 ? 1.681 14.174 13.767 1.00 77.81 140 GLU A N 1
ATOM 1160 C CA . GLU A 1 140 ? 2.003 12.849 14.302 1.00 77.81 140 GLU A CA 1
ATOM 1161 C C . GLU A 1 140 ? 1.318 11.743 13.490 1.00 77.81 140 GLU A C 1
ATOM 1163 O O . GLU A 1 140 ? 1.996 10.825 13.031 1.00 77.81 140 GLU A O 1
ATOM 1168 N N . SER A 1 141 ? 0.010 11.859 13.220 1.00 78.69 141 SER A N 1
ATOM 1169 C CA . SER A 1 141 ? -0.707 10.911 12.349 1.00 78.69 141 SER A CA 1
ATOM 1170 C C . SER A 1 141 ? -0.094 10.869 10.946 1.00 78.69 141 SER A C 1
ATOM 1172 O O . SER A 1 141 ? 0.134 9.795 10.394 1.00 78.69 141 SER A O 1
ATOM 1174 N N . MET A 1 142 ? 0.265 12.022 10.379 1.00 80.44 142 MET A N 1
ATOM 1175 C CA . MET A 1 142 ? 0.888 12.103 9.057 1.00 80.44 142 MET A CA 1
ATOM 1176 C C . MET A 1 142 ? 2.290 11.486 9.015 1.00 80.44 142 MET A C 1
ATOM 1178 O O . MET A 1 142 ? 2.604 10.755 8.075 1.00 80.44 142 MET A O 1
ATOM 1182 N N . GLN A 1 143 ? 3.127 11.723 10.027 1.00 83.12 143 GLN A N 1
ATOM 1183 C CA . GLN A 1 143 ? 4.434 11.075 10.141 1.00 83.12 143 GLN A CA 1
ATOM 1184 C C . GLN A 1 143 ? 4.279 9.571 10.350 1.00 83.12 143 GLN A C 1
ATOM 1186 O O . GLN A 1 143 ? 4.972 8.796 9.695 1.00 83.12 143 GLN A O 1
ATOM 1191 N N . GLN A 1 144 ? 3.341 9.149 11.197 1.00 87.00 144 GLN A N 1
ATOM 1192 C CA . GLN A 1 144 ? 3.038 7.741 11.420 1.00 87.00 144 GLN A CA 1
ATOM 1193 C C . GLN A 1 144 ? 2.600 7.057 10.120 1.00 87.00 144 GLN A C 1
ATOM 1195 O O . GLN A 1 144 ? 3.169 6.031 9.763 1.00 87.00 144 GLN A O 1
ATOM 1200 N N . MET A 1 145 ? 1.674 7.647 9.361 1.00 87.94 145 MET A N 1
ATOM 1201 C CA . MET A 1 145 ? 1.265 7.136 8.049 1.00 87.94 145 MET A CA 1
ATOM 1202 C C . MET A 1 145 ? 2.439 7.085 7.062 1.00 87.94 145 MET A C 1
ATOM 1204 O O . MET A 1 145 ? 2.608 6.092 6.359 1.00 87.94 145 MET A O 1
ATOM 1208 N N . LYS A 1 146 ? 3.309 8.103 7.033 1.00 86.19 146 LYS A N 1
ATOM 1209 C CA . LYS A 1 146 ? 4.526 8.066 6.207 1.00 86.19 146 LYS A CA 1
ATOM 1210 C C . LYS A 1 146 ? 5.422 6.879 6.572 1.00 86.19 146 LYS A C 1
ATOM 1212 O O . LYS A 1 146 ? 5.884 6.187 5.670 1.00 86.19 146 LYS A O 1
ATOM 1217 N N . GLN A 1 147 ? 5.676 6.649 7.861 1.00 88.69 147 GLN A N 1
ATOM 1218 C CA . GLN A 1 147 ? 6.508 5.527 8.306 1.00 88.69 147 GLN A CA 1
ATOM 1219 C C . GLN A 1 147 ? 5.852 4.185 7.996 1.00 88.69 147 GLN A C 1
ATOM 1221 O O . GLN A 1 147 ? 6.513 3.309 7.454 1.00 88.69 147 GLN A O 1
ATOM 1226 N N . ILE A 1 148 ? 4.543 4.051 8.238 1.00 89.75 148 ILE A N 1
ATOM 1227 C CA . ILE A 1 148 ? 3.788 2.850 7.867 1.00 89.75 148 ILE A CA 1
ATOM 1228 C C . ILE A 1 148 ? 3.954 2.584 6.376 1.00 89.75 148 ILE A C 1
ATOM 1230 O O . ILE A 1 148 ? 4.330 1.477 6.014 1.00 89.75 148 ILE A O 1
ATOM 1234 N N . PHE A 1 149 ? 3.764 3.577 5.506 1.00 90.12 149 PHE A N 1
ATOM 1235 C CA . PHE A 1 149 ? 3.966 3.375 4.073 1.00 90.12 149 PHE A CA 1
ATOM 1236 C C . PHE A 1 149 ? 5.386 2.898 3.743 1.00 90.12 149 PHE A C 1
ATOM 1238 O O . PHE A 1 149 ? 5.538 1.885 3.065 1.00 90.12 149 PHE A O 1
ATOM 1245 N N . LEU A 1 150 ? 6.415 3.601 4.231 1.00 89.31 150 LEU A N 1
ATOM 1246 C CA . LEU A 1 150 ? 7.814 3.285 3.926 1.00 89.31 150 LEU A CA 1
ATOM 1247 C C . LEU A 1 150 ? 8.205 1.884 4.415 1.00 89.31 150 LEU A C 1
ATOM 1249 O O . LEU A 1 150 ? 8.777 1.117 3.644 1.00 89.31 150 LEU A O 1
ATOM 1253 N N . SER A 1 151 ? 7.852 1.531 5.653 1.00 88.56 151 SER A N 1
ATOM 1254 C CA . SER A 1 151 ? 8.164 0.217 6.220 1.00 88.56 151 SER A CA 1
ATOM 1255 C C . SER A 1 151 ? 7.343 -0.899 5.558 1.00 88.56 151 SER A C 1
ATOM 1257 O O . SER A 1 151 ? 7.853 -1.994 5.348 1.00 88.56 151 SER A O 1
ATOM 1259 N N . SER A 1 152 ? 6.094 -0.635 5.153 1.00 88.75 152 SER A N 1
ATOM 1260 C CA . SER A 1 152 ? 5.217 -1.649 4.533 1.00 88.75 152 SER A CA 1
ATOM 1261 C C . SER A 1 152 ? 5.539 -1.929 3.081 1.00 88.75 152 SER A C 1
ATOM 1263 O O . SER A 1 152 ? 5.451 -3.076 2.642 1.00 88.75 152 SER A O 1
ATOM 1265 N N . ALA A 1 153 ? 5.940 -0.899 2.340 1.00 87.69 153 ALA A N 1
ATOM 1266 C CA . ALA A 1 153 ? 6.349 -1.012 0.948 1.00 87.69 153 ALA A CA 1
ATOM 1267 C C . ALA A 1 153 ? 7.560 -1.941 0.753 1.00 87.69 153 ALA A C 1
ATOM 1269 O O . ALA A 1 153 ? 7.808 -2.382 -0.366 1.00 87.69 153 ALA A O 1
ATOM 1270 N N . MET A 1 154 ? 8.271 -2.286 1.828 1.00 84.75 154 MET A N 1
ATOM 1271 C CA . MET A 1 154 ? 9.370 -3.252 1.841 1.00 84.75 154 MET A CA 1
ATOM 1272 C C . MET A 1 154 ? 8.954 -4.644 2.342 1.00 84.75 154 MET A C 1
ATOM 1274 O O . MET A 1 154 ? 9.797 -5.471 2.673 1.00 84.75 154 MET A O 1
ATOM 1278 N N . THR A 1 155 ? 7.655 -4.940 2.397 1.00 84.50 155 THR A N 1
ATOM 1279 C CA . THR A 1 155 ? 7.143 -6.251 2.822 1.00 84.50 155 THR A CA 1
ATOM 1280 C C . THR A 1 155 ? 6.421 -6.987 1.701 1.00 84.50 155 THR A C 1
ATOM 1282 O O . THR A 1 155 ? 5.935 -6.379 0.744 1.00 84.50 155 THR A O 1
ATOM 1285 N N . LYS A 1 156 ? 6.284 -8.309 1.869 1.00 82.06 156 LYS A N 1
ATOM 1286 C CA . LYS A 1 156 ? 5.526 -9.187 0.960 1.00 82.06 156 LYS A CA 1
ATOM 1287 C C . LYS A 1 156 ? 3.999 -9.045 1.076 1.00 82.06 156 LYS A C 1
ATOM 1289 O O . LYS A 1 156 ? 3.282 -9.664 0.302 1.00 82.06 156 LYS A O 1
ATOM 1294 N N . ILE A 1 157 ? 3.491 -8.248 2.023 1.00 82.44 157 ILE A N 1
ATOM 1295 C CA . ILE A 1 157 ? 2.046 -7.969 2.162 1.00 82.44 157 ILE A CA 1
ATOM 1296 C C . ILE A 1 157 ? 1.538 -7.155 0.972 1.00 82.44 157 ILE A C 1
ATOM 1298 O O . ILE A 1 157 ? 0.398 -7.302 0.529 1.00 82.44 157 ILE A O 1
ATOM 1302 N N . ILE A 1 158 ? 2.390 -6.261 0.474 1.00 86.06 158 ILE A N 1
ATOM 1303 C CA . ILE A 1 158 ? 2.088 -5.478 -0.711 1.00 86.06 158 ILE A CA 1
ATOM 1304 C C . ILE A 1 158 ? 2.481 -6.354 -1.901 1.00 86.06 158 ILE A C 1
ATOM 1306 O O . ILE A 1 158 ? 3.653 -6.740 -1.989 1.00 86.06 158 ILE A O 1
ATOM 1310 N N . PRO A 1 159 ? 1.550 -6.688 -2.805 1.00 78.81 159 PRO A N 1
ATOM 1311 C CA . PRO A 1 159 ? 1.801 -7.653 -3.862 1.00 78.81 159 PRO A CA 1
ATOM 1312 C C . PRO A 1 159 ? 2.889 -7.160 -4.818 1.00 78.81 159 PRO A C 1
ATOM 1314 O O . PRO A 1 159 ? 2.954 -5.977 -5.170 1.00 78.81 159 PRO A O 1
ATOM 1317 N N . LEU A 1 160 ? 3.736 -8.092 -5.246 1.00 75.75 160 LEU A N 1
ATOM 1318 C CA . LEU A 1 160 ? 4.548 -7.962 -6.449 1.00 75.75 160 LEU A CA 1
ATOM 1319 C C . LEU A 1 160 ? 3.705 -8.592 -7.564 1.00 75.75 160 LEU A C 1
ATOM 1321 O O . LEU A 1 160 ? 3.540 -9.809 -7.590 1.00 75.75 160 LEU A O 1
ATOM 1325 N N . PHE A 1 161 ? 3.055 -7.782 -8.402 1.00 68.88 161 PHE A N 1
ATOM 1326 C CA . PHE A 1 161 ? 2.174 -8.301 -9.455 1.00 68.88 161 PHE A CA 1
ATOM 1327 C C . PHE A 1 161 ? 2.946 -9.268 -10.372 1.00 68.88 161 PHE A C 1
ATOM 1329 O O . PHE A 1 161 ? 3.977 -8.900 -10.930 1.00 68.88 161 PHE A O 1
ATOM 1336 N N . GLY A 1 162 ? 2.464 -10.510 -10.493 1.00 57.66 162 GLY A N 1
ATOM 1337 C CA . GLY A 1 162 ? 3.104 -11.572 -11.277 1.00 57.66 162 GLY A CA 1
ATOM 1338 C C . GLY A 1 162 ? 2.785 -11.526 -12.777 1.00 57.66 162 GLY A C 1
ATOM 1339 O O . GLY A 1 162 ? 1.949 -10.744 -13.234 1.00 57.66 162 GLY A O 1
ATOM 1340 N N . ALA A 1 163 ? 3.442 -12.408 -13.541 1.00 48.66 163 ALA A N 1
ATOM 1341 C CA . ALA A 1 163 ? 3.355 -12.497 -15.003 1.00 48.66 163 ALA A CA 1
ATOM 1342 C C . ALA A 1 163 ? 1.919 -12.613 -15.551 1.00 48.66 163 ALA A C 1
ATOM 1344 O O . ALA A 1 163 ? 1.601 -11.980 -16.554 1.00 48.66 163 ALA A O 1
ATOM 1345 N N . SER A 1 164 ? 1.017 -13.311 -14.853 1.00 47.12 164 SER A N 1
ATOM 1346 C CA . SER A 1 164 ? -0.375 -13.503 -15.294 1.00 47.12 164 SER A CA 1
ATOM 1347 C C . SER A 1 164 ? -1.231 -12.230 -15.314 1.00 47.12 164 SER A C 1
ATOM 1349 O O . SER A 1 164 ? -2.348 -12.268 -15.817 1.00 47.12 164 SER A O 1
ATOM 1351 N N . GLY A 1 165 ? -0.730 -11.108 -14.784 1.00 47.25 165 GLY A N 1
ATOM 1352 C CA . GLY A 1 165 ? -1.415 -9.816 -14.844 1.00 47.25 165 GLY A CA 1
ATOM 1353 C C . GLY A 1 165 ? -0.801 -8.802 -15.808 1.00 47.25 165 GLY A C 1
ATOM 1354 O O . GLY A 1 165 ? -1.408 -7.752 -15.985 1.00 47.25 165 GLY A O 1
ATOM 1355 N N . VAL A 1 166 ? 0.398 -9.056 -16.367 1.00 48.47 166 VAL A N 1
ATOM 1356 C CA . VAL A 1 166 ? 1.226 -8.021 -17.037 1.00 48.47 166 VAL A CA 1
ATOM 1357 C C . VAL A 1 166 ? 1.941 -8.495 -18.322 1.00 48.47 166 VAL A C 1
ATOM 1359 O O . VAL A 1 166 ? 2.672 -7.732 -18.942 1.00 48.47 166 VAL A O 1
ATOM 1362 N N . LEU A 1 167 ? 1.766 -9.746 -18.755 1.00 45.28 167 LEU A N 1
ATOM 1363 C CA . LEU A 1 167 ? 2.480 -10.307 -19.919 1.00 45.28 167 LEU A CA 1
ATOM 1364 C C . LEU A 1 167 ? 1.575 -10.630 -21.117 1.00 45.28 167 LEU A C 1
ATOM 1366 O O . LEU A 1 167 ? 1.881 -11.510 -21.913 1.00 45.28 167 LEU A O 1
ATOM 1370 N N . GLU A 1 168 ? 0.483 -9.889 -21.311 1.00 45.88 168 GLU A N 1
ATOM 1371 C CA . GLU A 1 168 ? -0.186 -9.886 -22.615 1.00 45.88 168 GLU A CA 1
ATOM 1372 C C . GLU A 1 168 ? 0.411 -8.772 -23.479 1.00 45.88 168 GLU A C 1
ATOM 1374 O O . GLU A 1 168 ? 0.066 -7.599 -23.332 1.00 45.88 168 GLU A O 1
ATOM 1379 N N . LYS A 1 169 ? 1.297 -9.163 -24.411 1.00 45.22 169 LYS A N 1
ATOM 1380 C CA . LYS A 1 169 ? 1.995 -8.327 -25.418 1.00 45.22 169 LYS A CA 1
ATOM 1381 C C . LYS A 1 169 ? 1.084 -7.351 -26.202 1.00 45.22 169 LYS A C 1
ATOM 1383 O O . LYS A 1 169 ? 1.594 -6.522 -26.953 1.00 45.22 169 LYS A O 1
ATOM 1388 N N . HIS A 1 170 ? -0.242 -7.415 -26.039 1.00 42.38 170 HIS A N 1
ATOM 1389 C CA . HIS A 1 170 ? -1.225 -6.744 -26.891 1.00 42.38 170 HIS A CA 1
ATOM 1390 C C . HIS A 1 170 ? -2.390 -6.040 -26.157 1.00 42.38 170 HIS A C 1
ATOM 1392 O O . HIS A 1 170 ? -3.283 -5.516 -26.822 1.00 42.38 170 HIS A O 1
ATOM 1398 N N . ALA A 1 171 ? -2.385 -5.944 -24.818 1.00 46.50 171 ALA A N 1
ATOM 1399 C CA . ALA A 1 171 ? -3.390 -5.178 -24.063 1.00 46.50 171 ALA A CA 1
ATOM 1400 C C . ALA A 1 171 ? -2.745 -3.969 -23.358 1.00 46.50 171 ALA A C 1
ATOM 1402 O O . ALA A 1 171 ? -2.121 -4.065 -22.308 1.00 46.50 171 ALA A O 1
ATOM 1403 N N . HIS A 1 172 ? -2.871 -2.804 -23.990 1.00 58.53 172 HIS A N 1
ATOM 1404 C CA . HIS A 1 172 ? -1.947 -1.676 -23.852 1.00 58.53 172 HIS A CA 1
ATOM 1405 C C . HIS A 1 172 ? -2.010 -0.826 -22.574 1.00 58.53 172 HIS A C 1
ATOM 1407 O O . HIS A 1 172 ? -1.246 0.134 -22.494 1.00 58.53 172 HIS A O 1
ATOM 1413 N N . LEU A 1 173 ? -2.852 -1.114 -21.579 1.00 62.78 173 LEU A N 1
ATOM 1414 C CA . LEU A 1 173 ? -2.873 -0.333 -20.337 1.00 62.78 173 LEU A CA 1
ATOM 1415 C C . LEU A 1 173 ? -3.379 -1.152 -19.139 1.00 62.78 173 LEU A C 1
ATOM 1417 O O . LEU A 1 173 ? -4.431 -1.785 -19.221 1.00 62.78 173 LEU A O 1
ATOM 1421 N N . TYR A 1 174 ? -2.701 -1.044 -17.998 1.00 72.38 174 TYR A N 1
ATOM 1422 C CA . TYR A 1 174 ? -3.091 -1.660 -16.731 1.00 72.38 174 TYR A CA 1
ATOM 1423 C C . TYR A 1 174 ? -3.927 -0.706 -15.892 1.00 72.38 174 TYR A C 1
ATOM 1425 O O . TYR A 1 174 ? -3.538 0.438 -15.666 1.00 72.38 174 TYR A O 1
ATOM 1433 N N . CYS A 1 175 ? -5.068 -1.171 -15.395 1.00 72.88 175 CYS A N 1
ATOM 1434 C CA . CYS A 1 175 ? -5.899 -0.381 -14.497 1.00 72.88 175 CYS A CA 1
ATOM 1435 C C . CYS A 1 175 ? -5.576 -0.761 -13.048 1.00 72.88 175 CYS A C 1
ATOM 1437 O O . CYS A 1 175 ? -5.828 -1.909 -12.676 1.00 72.88 175 CYS A O 1
ATOM 1439 N N . PRO A 1 176 ? -5.072 0.166 -12.213 1.00 74.75 176 PRO A N 1
ATOM 1440 C CA . PRO A 1 176 ? -5.058 -0.044 -10.771 1.00 74.75 176 PRO A CA 1
ATOM 1441 C C . PRO A 1 176 ? -6.469 -0.387 -10.275 1.00 74.75 176 PRO A C 1
ATOM 1443 O O . PRO A 1 176 ? -7.468 0.135 -10.790 1.00 74.75 176 PRO A O 1
ATOM 1446 N N . THR A 1 177 ? -6.568 -1.258 -9.274 1.00 79.50 177 THR A N 1
ATOM 1447 C CA . THR A 1 177 ? -7.845 -1.593 -8.641 1.00 79.50 177 THR A CA 1
ATOM 1448 C C . THR A 1 177 ? -8.263 -0.439 -7.746 1.00 79.50 177 THR A C 1
ATOM 1450 O O . THR A 1 177 ? -7.559 -0.080 -6.806 1.00 79.50 177 THR A O 1
ATOM 1453 N N . MET A 1 178 ? -9.421 0.161 -8.021 1.00 77.50 178 MET A N 1
ATOM 1454 C CA . MET A 1 178 ? -9.847 1.387 -7.339 1.00 77.50 178 MET A CA 1
ATOM 1455 C C . MET A 1 178 ? -11.265 1.236 -6.825 1.00 77.50 178 MET A C 1
ATOM 1457 O O . MET A 1 178 ? -12.239 1.611 -7.476 1.00 77.50 178 MET A O 1
ATOM 1461 N N . ARG A 1 179 ? -11.357 0.645 -5.636 1.00 81.94 179 ARG A N 1
ATOM 1462 C CA . ARG A 1 179 ? -12.618 0.452 -4.918 1.00 81.94 179 ARG A CA 1
ATOM 1463 C C . ARG A 1 179 ? -12.973 1.672 -4.073 1.00 81.94 179 ARG A C 1
ATOM 1465 O O . ARG A 1 179 ? -14.147 1.972 -3.900 1.00 81.94 179 ARG A O 1
ATOM 1472 N N . TYR A 1 180 ? -11.964 2.375 -3.565 1.00 85.50 180 TYR A N 1
ATOM 1473 C CA . TYR A 1 180 ? -12.106 3.570 -2.736 1.00 85.50 180 TYR A CA 1
ATOM 1474 C C . TYR A 1 180 ? -10.857 4.453 -2.831 1.00 85.50 180 TYR A C 1
ATOM 1476 O O . TYR A 1 180 ? -9.809 4.002 -3.291 1.00 85.50 180 TYR A O 1
ATOM 1484 N N . GLU A 1 181 ? -10.967 5.713 -2.405 1.00 85.25 181 GLU A N 1
ATOM 1485 C CA . GLU A 1 181 ? -9.800 6.568 -2.176 1.00 85.25 181 GLU A CA 1
ATOM 1486 C C . GLU A 1 181 ? -9.312 6.361 -0.740 1.00 85.25 181 GLU A C 1
ATOM 1488 O O . GLU A 1 181 ? -10.012 6.711 0.214 1.00 85.25 181 GLU A O 1
ATOM 1493 N N . ALA A 1 182 ? -8.137 5.752 -0.594 1.00 88.06 182 ALA A N 1
ATOM 1494 C CA . ALA A 1 182 ? -7.564 5.462 0.707 1.00 88.06 182 ALA A CA 1
ATOM 1495 C C . ALA A 1 182 ? -7.181 6.732 1.469 1.00 88.06 182 ALA A C 1
ATOM 1497 O O . ALA A 1 182 ? -6.732 7.726 0.895 1.00 88.06 182 ALA A O 1
ATOM 1498 N N . GLN A 1 183 ? -7.319 6.658 2.787 1.00 88.31 183 GLN A N 1
ATOM 1499 C CA . GLN A 1 183 ? -6.836 7.650 3.746 1.00 88.31 183 GLN A CA 1
ATOM 1500 C C . GLN A 1 183 ? -5.700 7.085 4.605 1.00 88.31 183 GLN A C 1
ATOM 1502 O O . GLN A 1 183 ? -4.960 7.851 5.218 1.00 88.31 183 GLN A O 1
ATOM 1507 N N . PHE A 1 184 ? -5.536 5.761 4.621 1.00 90.75 184 PHE A N 1
ATOM 1508 C CA . PHE A 1 184 ? -4.498 5.040 5.338 1.00 90.75 184 PHE A CA 1
ATOM 1509 C C . PHE A 1 184 ? -3.654 4.196 4.359 1.00 90.75 184 PHE A C 1
ATOM 1511 O O . PHE A 1 184 ? -4.208 3.515 3.490 1.00 90.75 184 PHE A O 1
ATOM 1518 N N . PRO A 1 185 ? -2.313 4.196 4.476 1.00 90.94 185 PRO A N 1
ATOM 1519 C CA . PRO A 1 185 ? -1.451 3.442 3.569 1.00 90.94 185 PRO A CA 1
ATOM 1520 C C . PRO A 1 185 ? -1.703 1.933 3.623 1.00 90.94 185 PRO A C 1
ATOM 1522 O O . PRO A 1 185 ? -1.582 1.321 4.682 1.00 90.94 185 PRO A O 1
ATOM 1525 N N . PHE A 1 186 ? -1.997 1.332 2.469 1.00 91.81 186 PHE A N 1
ATOM 1526 C CA . PHE A 1 186 ? -2.159 -0.115 2.299 1.00 91.81 186 PHE A CA 1
ATOM 1527 C C . PHE A 1 186 ? -3.202 -0.761 3.227 1.00 91.81 186 PHE A C 1
ATOM 1529 O O . PHE A 1 186 ? -3.094 -1.937 3.575 1.00 91.81 186 PHE A O 1
ATOM 1536 N N . SER A 1 187 ? -4.223 0.000 3.629 1.00 93.06 187 SER A N 1
ATOM 1537 C CA . SER A 1 187 ? -5.262 -0.433 4.574 1.00 93.06 187 SER A CA 1
ATOM 1538 C C . SER A 1 187 ? -5.927 -1.754 4.188 1.00 93.06 187 SER A C 1
ATOM 1540 O O . SER A 1 187 ? -6.080 -2.627 5.036 1.00 93.06 187 SER A O 1
ATOM 1542 N N . TRP A 1 188 ? -6.255 -1.955 2.907 1.00 92.81 188 TRP A N 1
ATOM 1543 C CA . TRP A 1 188 ? -6.868 -3.204 2.448 1.00 92.81 188 TRP A CA 1
ATOM 1544 C C . TRP A 1 188 ? -5.902 -4.386 2.521 1.00 92.81 188 TRP A C 1
ATOM 1546 O O . TRP A 1 188 ? -6.295 -5.476 2.924 1.00 92.81 188 TRP A O 1
ATOM 1556 N N . ASN A 1 189 ? -4.632 -4.183 2.157 1.00 91.75 189 ASN A N 1
ATOM 1557 C CA . ASN A 1 189 ? -3.622 -5.238 2.226 1.00 91.75 189 ASN A CA 1
ATOM 1558 C C . ASN A 1 189 ? -3.404 -5.697 3.672 1.00 91.75 189 ASN A C 1
ATOM 1560 O O . ASN A 1 189 ? -3.286 -6.895 3.924 1.00 91.75 189 ASN A O 1
ATOM 1564 N N . PHE A 1 190 ? -3.396 -4.756 4.618 1.00 92.19 190 PHE A N 1
ATOM 1565 C CA . PHE A 1 190 ? -3.347 -5.079 6.038 1.00 92.19 190 PHE A CA 1
ATOM 1566 C C . PHE A 1 190 ? -4.592 -5.809 6.516 1.00 92.19 190 PHE A C 1
ATOM 1568 O O . PHE A 1 190 ? -4.446 -6.836 7.169 1.00 92.19 190 PHE A O 1
ATOM 1575 N N . HIS A 1 191 ? -5.783 -5.348 6.139 1.00 92.31 191 HIS A N 1
ATOM 1576 C CA . HIS A 1 191 ? -7.031 -6.017 6.492 1.00 92.31 191 HIS A CA 1
ATOM 1577 C C . HIS A 1 191 ? -7.052 -7.475 6.018 1.00 92.31 191 HIS A C 1
ATOM 1579 O O . HIS A 1 191 ? -7.280 -8.384 6.810 1.00 92.31 191 HIS A O 1
ATOM 1585 N N . VAL A 1 192 ? -6.724 -7.722 4.745 1.00 89.62 192 VAL A N 1
ATOM 1586 C CA . VAL A 1 192 ? -6.658 -9.084 4.187 1.00 89.62 192 VAL A CA 1
ATOM 1587 C C . VAL A 1 192 ? -5.636 -9.944 4.937 1.00 89.62 192 VAL A C 1
ATOM 1589 O O . VAL A 1 192 ? -5.903 -11.109 5.230 1.00 89.62 192 VAL A O 1
ATOM 1592 N N . TRP A 1 193 ? -4.479 -9.377 5.283 1.00 89.19 193 TRP A N 1
ATOM 1593 C CA . TRP A 1 193 ? -3.452 -10.090 6.038 1.00 89.19 193 TRP A CA 1
ATOM 1594 C C . TRP A 1 193 ? -3.885 -10.401 7.479 1.00 89.19 193 TRP A C 1
ATOM 1596 O O . TRP A 1 193 ? -3.696 -11.527 7.940 1.00 89.19 193 TRP A O 1
ATOM 1606 N N . CYS A 1 194 ? -4.477 -9.435 8.186 1.00 88.38 194 CYS A N 1
ATOM 1607 C CA . CYS A 1 194 ? -4.996 -9.616 9.543 1.00 88.38 194 CYS A CA 1
ATOM 1608 C C . CYS A 1 194 ? -6.103 -10.669 9.554 1.00 88.38 194 CYS A C 1
ATOM 1610 O O . CYS A 1 194 ? -6.053 -11.591 10.364 1.00 88.38 194 CYS A O 1
ATOM 1612 N N . PHE A 1 195 ? -7.033 -10.590 8.602 1.00 85.75 195 PHE A N 1
ATOM 1613 C CA . PHE A 1 195 ? -8.114 -11.553 8.443 1.00 85.75 195 PHE A CA 1
ATOM 1614 C C . PHE A 1 195 ? -7.595 -12.982 8.230 1.00 85.75 195 PHE A C 1
ATOM 1616 O O . PHE A 1 195 ? -8.071 -13.907 8.890 1.00 85.75 195 PHE A O 1
ATOM 1623 N N . 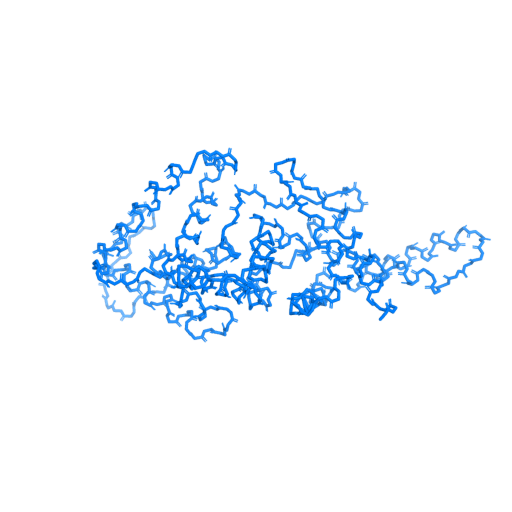ASP A 1 196 ? -6.589 -13.176 7.368 1.00 85.06 196 ASP A N 1
ATOM 1624 C CA . ASP A 1 196 ? -5.930 -14.478 7.187 1.00 85.06 196 ASP A CA 1
ATOM 1625 C C . ASP A 1 196 ? -5.311 -14.987 8.499 1.00 85.06 196 ASP A C 1
ATOM 1627 O O . ASP A 1 196 ? -5.448 -16.158 8.858 1.00 85.06 196 ASP A O 1
ATOM 1631 N N . LYS A 1 197 ? -4.647 -14.108 9.254 1.00 84.00 197 LYS A N 1
ATOM 1632 C CA . LYS A 1 197 ? -3.991 -14.477 10.514 1.00 84.00 197 LYS A CA 1
ATOM 1633 C C . LYS A 1 197 ? -4.996 -14.839 11.597 1.00 84.00 197 LYS A C 1
ATOM 1635 O O . LYS A 1 197 ? -4.822 -15.887 12.216 1.00 84.00 197 LYS A O 1
ATOM 1640 N N . ILE A 1 198 ? -6.049 -14.048 11.784 1.00 79.81 198 ILE A N 1
ATOM 1641 C CA . ILE A 1 198 ? -7.133 -14.357 12.726 1.00 79.81 198 ILE A CA 1
ATOM 1642 C C . ILE A 1 198 ? -7.788 -15.687 12.333 1.00 79.81 198 ILE A C 1
ATOM 1644 O O . ILE A 1 198 ? -7.841 -16.608 13.146 1.00 79.81 198 ILE A O 1
ATOM 1648 N N . SER A 1 199 ? -8.166 -15.841 11.060 1.00 76.44 199 SER A N 1
ATOM 1649 C CA . SER A 1 199 ? -8.828 -17.050 10.550 1.00 76.44 199 SER A CA 1
ATOM 1650 C C . SER A 1 199 ? -7.988 -18.318 10.716 1.00 76.44 199 SER A C 1
ATOM 1652 O O . SER A 1 199 ? -8.526 -19.383 11.009 1.00 76.44 199 SER A O 1
ATOM 1654 N N . ASN A 1 200 ? -6.669 -18.233 10.531 1.00 72.38 200 ASN A N 1
ATOM 1655 C CA . ASN A 1 200 ? -5.770 -19.373 10.718 1.00 72.38 200 ASN A CA 1
ATOM 1656 C C . ASN A 1 200 ? -5.465 -19.647 12.197 1.00 72.38 200 ASN A C 1
ATOM 1658 O O . ASN A 1 200 ? -5.230 -20.795 12.565 1.00 72.38 200 ASN A O 1
ATOM 1662 N N . THR A 1 201 ? -5.508 -18.624 13.052 1.00 64.44 201 THR A N 1
ATOM 1663 C CA . THR A 1 201 ? -5.266 -18.764 14.497 1.00 64.44 201 THR A CA 1
ATOM 1664 C C . THR A 1 201 ? -6.495 -19.318 15.224 1.00 64.44 201 THR A C 1
ATOM 1666 O O . THR A 1 201 ? -6.340 -20.126 16.134 1.00 64.44 201 THR A O 1
ATOM 1669 N N . MET A 1 202 ? -7.710 -18.970 14.784 1.00 57.44 202 MET A N 1
ATOM 1670 C CA . MET A 1 202 ? -8.971 -19.526 15.307 1.00 57.44 202 MET A CA 1
ATOM 1671 C C . MET A 1 202 ? -9.223 -20.986 14.891 1.00 57.44 202 MET A C 1
ATOM 1673 O O . MET A 1 202 ? -10.088 -21.648 15.456 1.00 57.44 202 MET A O 1
ATOM 1677 N N . LYS A 1 203 ? -8.466 -21.516 13.920 1.00 54.94 203 LYS A N 1
ATOM 1678 C CA . LYS A 1 203 ? -8.509 -22.938 13.531 1.00 54.94 203 LYS A CA 1
ATOM 1679 C C . LYS A 1 203 ? -7.659 -23.849 14.419 1.00 54.94 203 LYS A C 1
ATOM 1681 O O . LYS A 1 203 ? -7.770 -25.066 14.287 1.00 54.94 203 LYS A O 1
ATOM 1686 N N . LEU A 1 204 ? -6.808 -23.306 15.293 1.00 41.50 204 LEU A N 1
ATOM 1687 C CA . LEU A 1 204 ? -6.105 -24.118 16.284 1.00 41.50 204 LEU A CA 1
ATOM 1688 C C . LEU A 1 204 ? -7.056 -24.415 17.452 1.00 41.50 204 LEU A C 1
ATOM 1690 O O . LEU A 1 204 ? -7.502 -23.469 18.104 1.00 41.50 204 LEU A O 1
ATOM 1694 N N . PRO A 1 205 ? -7.364 -25.695 17.743 1.00 41.62 205 PRO A N 1
ATOM 1695 C CA . PRO A 1 205 ? -8.153 -26.040 18.915 1.00 41.62 205 PRO A CA 1
ATOM 1696 C C . PRO A 1 205 ? -7.415 -25.557 20.162 1.00 41.62 205 PRO A C 1
ATOM 1698 O O . PRO A 1 205 ? -6.203 -25.761 20.284 1.00 41.62 205 PRO A O 1
ATOM 1701 N N . LEU A 1 206 ? -8.139 -24.943 21.099 1.00 41.16 206 LEU A N 1
ATOM 1702 C CA . LEU A 1 206 ? -7.620 -24.760 22.448 1.00 41.16 206 LEU A CA 1
ATOM 1703 C C . LEU A 1 206 ? -7.150 -26.124 22.987 1.00 41.16 206 LEU A C 1
ATOM 1705 O O . LEU A 1 206 ? -7.884 -27.108 22.859 1.00 41.16 206 LEU A O 1
ATOM 1709 N N . PRO A 1 207 ? -5.980 -26.219 23.639 1.00 40.59 207 PRO A N 1
ATOM 1710 C CA . PRO A 1 207 ? -5.681 -27.355 24.489 1.00 40.59 207 PRO A CA 1
ATOM 1711 C C . PRO A 1 207 ? -6.487 -27.181 25.781 1.00 40.59 207 PRO A C 1
ATOM 1713 O O . PRO A 1 207 ? -5.963 -26.749 26.802 1.00 40.59 207 PRO A O 1
ATOM 1716 N N . SER A 1 208 ? -7.789 -27.450 25.734 1.00 39.94 208 SER A N 1
ATOM 1717 C CA . SER A 1 208 ? -8.605 -27.561 26.941 1.00 39.94 208 SER A CA 1
ATOM 1718 C C . SER A 1 208 ? -9.799 -28.472 26.685 1.00 39.94 208 SER A C 1
ATOM 1720 O O . SER A 1 208 ? -10.458 -28.383 25.655 1.00 39.94 208 SER A O 1
ATOM 1722 N N . GLY A 1 209 ? -9.983 -29.415 27.603 1.00 40.97 209 GLY A N 1
ATOM 1723 C CA . GLY A 1 209 ? -10.752 -30.647 27.478 1.00 40.97 209 GLY A CA 1
ATOM 1724 C C . GLY A 1 209 ? -12.178 -30.520 26.949 1.00 40.97 209 GLY A C 1
ATOM 1725 O O . GLY A 1 209 ? -12.916 -29.617 27.314 1.00 40.97 209 GLY A O 1
ATOM 1726 N N . ASN A 1 210 ? -12.543 -31.547 26.178 1.00 36.94 210 ASN A N 1
ATOM 1727 C CA . ASN A 1 210 ? -13.890 -32.062 25.947 1.00 36.94 210 ASN A CA 1
ATOM 1728 C C . ASN A 1 210 ? -14.986 -31.026 25.658 1.00 36.94 210 ASN A C 1
ATOM 1730 O O . ASN A 1 210 ? -15.628 -30.562 26.589 1.00 36.94 210 ASN A O 1
ATOM 1734 N N . MET A 1 211 ? -15.346 -30.844 24.383 1.00 35.91 211 MET A N 1
ATOM 1735 C CA . MET A 1 211 ? -16.740 -30.992 23.940 1.00 35.91 211 MET A CA 1
ATOM 1736 C C . MET A 1 211 ? -16.837 -31.175 22.421 1.00 35.91 211 MET A C 1
ATOM 1738 O O . MET A 1 211 ? -15.981 -30.778 21.639 1.00 35.91 211 MET A O 1
ATOM 1742 N N . THR A 1 212 ? -17.892 -31.889 22.062 1.00 34.06 212 THR A N 1
ATOM 1743 C CA . THR A 1 212 ? -18.246 -32.543 20.805 1.00 34.06 212 THR A CA 1
ATOM 1744 C C . THR A 1 212 ? -18.350 -31.644 19.572 1.00 34.06 212 THR A C 1
ATOM 1746 O O . THR A 1 212 ? -18.929 -30.564 19.617 1.00 34.06 212 THR A O 1
ATOM 1749 N N . HIS A 1 213 ? -17.886 -32.199 18.446 1.00 42.50 213 HIS A N 1
ATOM 1750 C CA . HIS A 1 213 ? -18.183 -31.806 17.066 1.00 42.50 213 HIS A CA 1
ATOM 1751 C C . HIS A 1 213 ? -19.630 -31.327 16.861 1.00 42.50 213 HIS A C 1
ATOM 1753 O O . HIS A 1 213 ? -20.544 -32.147 16.917 1.00 42.50 213 HIS A O 1
ATOM 1759 N N . VAL A 1 214 ? -19.821 -30.057 16.483 1.00 34.06 214 VAL A N 1
ATOM 1760 C CA . VAL A 1 214 ? -20.976 -29.619 15.681 1.00 34.06 214 VAL A CA 1
ATOM 1761 C C . VAL A 1 214 ? -20.545 -28.522 14.699 1.00 34.06 214 VAL A C 1
ATOM 1763 O O . VAL A 1 214 ? -20.137 -27.438 15.094 1.00 34.06 214 VAL A O 1
ATOM 1766 N N . GLN A 1 215 ? -20.621 -28.890 13.419 1.00 33.78 215 GLN A N 1
ATOM 1767 C CA . GLN A 1 215 ? -20.856 -28.105 12.198 1.00 33.78 215 GLN A CA 1
ATOM 1768 C C . GLN A 1 215 ? -20.509 -26.603 12.139 1.00 33.78 215 GLN A C 1
ATOM 1770 O O . GLN A 1 215 ? -21.116 -25.752 12.785 1.00 33.78 215 GLN A O 1
ATOM 1775 N N . GLN A 1 216 ? -19.624 -26.316 11.178 1.00 43.75 216 GLN A N 1
ATOM 1776 C CA . GLN A 1 216 ? -19.546 -25.080 10.395 1.00 43.75 216 GLN A CA 1
ATOM 1777 C C . GLN A 1 216 ? -20.937 -24.672 9.859 1.00 43.75 216 GLN A C 1
ATOM 1779 O O . GLN A 1 216 ? -21.728 -25.544 9.516 1.00 43.75 216 GLN A O 1
ATOM 1784 N N . ASP A 1 217 ? -21.187 -23.357 9.780 1.00 35.12 217 ASP A N 1
ATOM 1785 C CA . ASP A 1 217 ? -22.382 -22.651 9.250 1.00 35.12 217 ASP A CA 1
ATOM 1786 C C . ASP A 1 217 ? -23.354 -22.007 10.259 1.00 35.12 217 ASP A C 1
ATOM 1788 O O . ASP A 1 217 ? -24.489 -21.663 9.926 1.00 35.12 217 ASP A O 1
ATOM 1792 N N . LYS A 1 218 ? -22.895 -21.690 11.473 1.00 34.94 218 LYS A N 1
ATOM 1793 C CA . LYS A 1 218 ? -23.495 -20.598 12.257 1.00 34.94 218 LYS A CA 1
ATOM 1794 C C . LYS A 1 218 ? -22.480 -19.482 12.433 1.00 34.94 218 LYS A C 1
ATOM 1796 O O . LYS A 1 218 ? -21.368 -19.729 12.887 1.00 34.94 218 LYS A O 1
ATOM 1801 N N . ILE A 1 219 ? -22.883 -18.253 12.103 1.00 39.62 219 ILE A N 1
ATOM 1802 C CA . ILE A 1 219 ? -22.234 -17.042 12.613 1.00 39.62 219 ILE A CA 1
ATOM 1803 C C . ILE A 1 219 ? -22.408 -17.107 14.132 1.00 39.62 219 ILE A C 1
ATOM 1805 O O . ILE A 1 219 ? -23.447 -16.721 14.666 1.00 39.62 219 ILE A O 1
ATOM 1809 N N . VAL A 1 220 ? -21.445 -17.718 14.819 1.00 42.28 220 VAL A N 1
ATOM 1810 C CA . VAL A 1 220 ? -21.365 -17.670 16.273 1.00 42.28 220 VAL A CA 1
ATOM 1811 C C . VAL A 1 220 ? -21.051 -16.217 16.589 1.00 42.28 220 VAL A C 1
ATOM 1813 O O . VAL A 1 220 ? -20.022 -15.699 16.163 1.00 42.28 220 VAL A O 1
ATOM 1816 N N . ILE A 1 221 ? -21.984 -15.534 17.251 1.00 47.53 221 ILE A N 1
ATOM 1817 C CA . ILE A 1 221 ? -21.709 -14.225 17.838 1.00 47.53 221 ILE A CA 1
ATOM 1818 C C . ILE A 1 221 ? -20.620 -14.492 18.874 1.00 47.53 221 ILE A C 1
ATOM 1820 O O . ILE A 1 221 ? -20.893 -15.128 19.891 1.00 47.53 221 ILE A O 1
ATOM 1824 N N . SER A 1 222 ? -19.387 -14.105 18.555 1.00 59.97 222 SER A N 1
ATOM 1825 C CA . SER A 1 222 ? -18.238 -14.239 19.444 1.00 59.97 222 SER A CA 1
ATOM 1826 C C . SER A 1 222 ? -18.557 -13.536 20.759 1.00 59.97 222 SER A C 1
ATOM 1828 O O . SER A 1 222 ? -19.097 -12.424 20.759 1.00 59.97 222 SER A O 1
ATOM 1830 N N . SER A 1 223 ? -18.260 -14.185 21.880 1.00 68.31 223 SER A N 1
ATOM 1831 C CA . SER A 1 223 ? -18.372 -13.539 23.183 1.00 68.31 223 SER A CA 1
ATOM 1832 C C . SER A 1 223 ? -17.402 -12.352 23.266 1.00 68.31 223 SER A C 1
ATOM 1834 O O . SER A 1 223 ? -16.444 -12.256 22.497 1.00 68.31 223 SER A O 1
ATOM 1836 N N . ASN A 1 224 ? -17.629 -11.427 24.201 1.00 67.31 224 ASN A N 1
ATOM 1837 C CA . ASN A 1 224 ? -16.686 -10.323 24.419 1.00 67.31 224 ASN A CA 1
ATOM 1838 C C . ASN A 1 224 ? -15.279 -10.847 24.765 1.00 67.31 224 ASN A C 1
ATOM 1840 O O . ASN A 1 224 ? -14.291 -10.242 24.357 1.00 67.31 224 ASN A O 1
ATOM 1844 N N . GLU A 1 225 ? -15.204 -11.984 25.467 1.00 71.19 225 GLU A N 1
ATOM 1845 C CA . GLU A 1 225 ? -13.951 -12.666 25.808 1.00 71.19 225 GLU A CA 1
ATOM 1846 C C . GLU A 1 225 ? -13.228 -13.164 24.547 1.00 71.19 225 GLU A C 1
ATOM 1848 O O . GLU A 1 225 ? -12.027 -12.943 24.413 1.00 71.19 225 GLU A O 1
ATOM 1853 N N . ASP A 1 226 ? -13.957 -13.718 23.570 1.00 73.50 226 ASP A N 1
ATOM 1854 C CA . ASP A 1 226 ? -13.380 -14.178 22.297 1.00 73.50 226 ASP A CA 1
ATOM 1855 C C . ASP A 1 226 ? -12.795 -13.018 21.468 1.00 73.50 226 ASP A C 1
ATOM 1857 O O . ASP A 1 226 ? -11.747 -13.160 20.832 1.00 73.50 226 ASP A O 1
ATOM 1861 N N . VAL A 1 227 ? -13.460 -11.854 21.476 1.00 74.94 227 VAL A N 1
ATOM 1862 C CA . VAL A 1 227 ? -12.992 -10.651 20.760 1.00 74.94 227 VAL A CA 1
ATOM 1863 C C . VAL A 1 227 ? -11.734 -10.088 21.418 1.00 74.94 227 VAL A C 1
ATOM 1865 O O . VAL A 1 227 ? -10.769 -9.755 20.727 1.00 74.94 227 VAL A O 1
ATOM 1868 N N . GLU A 1 228 ? -11.711 -9.994 22.750 1.00 77.94 228 GLU A N 1
ATOM 1869 C CA . GLU A 1 228 ? -10.540 -9.516 23.488 1.00 77.94 228 GLU A CA 1
ATOM 1870 C C . GLU A 1 228 ? -9.354 -10.483 23.352 1.00 77.94 228 GLU A C 1
ATOM 1872 O O . GLU A 1 228 ? -8.220 -10.051 23.123 1.00 77.94 228 GLU A O 1
ATOM 1877 N N . GLU A 1 229 ? -9.605 -11.792 23.410 1.00 80.88 229 GLU A N 1
ATOM 1878 C CA . GLU A 1 229 ? -8.583 -12.811 23.192 1.00 80.88 229 GLU A CA 1
ATOM 1879 C C . GLU A 1 229 ? -8.015 -12.745 21.766 1.00 80.88 229 GLU A C 1
ATOM 1881 O O . GLU A 1 229 ? -6.792 -12.724 21.590 1.00 80.88 229 GLU A O 1
ATOM 1886 N N . SER A 1 230 ? -8.877 -12.654 20.747 1.00 80.00 230 SER A N 1
ATOM 1887 C CA . SER A 1 230 ? -8.455 -12.475 19.353 1.00 80.00 230 SER A CA 1
ATOM 1888 C C . SER A 1 230 ? -7.612 -11.210 19.179 1.00 80.00 230 SER A C 1
ATOM 1890 O O . SER A 1 230 ? -6.533 -11.258 18.578 1.00 80.00 230 SER A O 1
ATOM 1892 N N . ALA A 1 231 ? -8.043 -10.095 19.775 1.00 83.38 231 ALA A N 1
ATOM 1893 C CA . ALA A 1 231 ? -7.333 -8.826 19.692 1.00 83.38 231 ALA A CA 1
ATOM 1894 C C . ALA A 1 231 ? -5.953 -8.896 20.353 1.00 83.38 231 ALA A C 1
ATOM 1896 O O . ALA A 1 231 ? -4.977 -8.398 19.785 1.00 83.38 231 ALA A O 1
ATOM 1897 N N . ASN A 1 232 ? -5.846 -9.540 21.518 1.00 84.00 232 ASN A N 1
ATOM 1898 C CA . ASN A 1 232 ? -4.576 -9.735 22.215 1.00 84.00 232 ASN A CA 1
ATOM 1899 C C . ASN A 1 232 ? -3.633 -10.650 21.421 1.00 84.00 232 ASN A C 1
ATOM 1901 O O . ASN A 1 232 ? -2.474 -10.295 21.205 1.00 84.00 232 ASN A O 1
ATOM 1905 N N . ARG A 1 233 ? -4.139 -11.762 20.874 1.00 82.69 233 ARG A N 1
ATOM 1906 C CA . ARG A 1 233 ? -3.354 -12.657 20.008 1.00 82.69 233 ARG A CA 1
ATOM 1907 C C . ARG A 1 233 ? -2.848 -11.937 18.757 1.00 82.69 233 ARG A C 1
ATOM 1909 O O . ARG A 1 233 ? -1.670 -12.045 18.415 1.00 82.69 233 ARG A O 1
ATOM 1916 N N . LEU A 1 234 ? -3.706 -11.173 18.076 1.00 84.12 234 LEU A N 1
ATOM 1917 C CA . LEU A 1 234 ? -3.296 -10.398 16.904 1.00 84.12 234 LEU A CA 1
ATOM 1918 C C . LEU A 1 234 ? -2.274 -9.321 17.283 1.00 84.12 234 LEU A C 1
ATOM 1920 O O . LEU A 1 234 ? -1.285 -9.131 16.575 1.00 84.12 234 LEU A O 1
ATOM 1924 N N . LYS A 1 235 ? -2.470 -8.644 18.416 1.00 85.31 235 LYS A N 1
ATOM 1925 C CA . LYS A 1 235 ? -1.519 -7.664 18.941 1.00 85.31 235 LYS A CA 1
ATOM 1926 C C . LYS A 1 235 ? -0.145 -8.293 19.165 1.00 85.31 235 LYS A C 1
ATOM 1928 O O . LYS A 1 235 ? 0.837 -7.706 18.711 1.00 85.31 235 LYS A O 1
ATOM 1933 N N . ASP A 1 236 ? -0.064 -9.478 19.761 1.00 84.31 236 ASP A N 1
ATOM 1934 C CA . ASP A 1 236 ? 1.197 -10.199 19.982 1.00 84.31 236 ASP A CA 1
ATOM 1935 C C . ASP A 1 236 ? 1.862 -10.621 18.666 1.00 84.31 236 ASP A C 1
ATOM 1937 O O . ASP A 1 236 ? 3.067 -10.426 18.473 1.00 84.31 236 ASP A O 1
ATOM 1941 N N . ILE A 1 237 ? 1.077 -11.111 17.700 1.00 82.56 237 ILE A N 1
ATOM 1942 C CA . ILE A 1 237 ? 1.566 -11.405 16.344 1.00 82.56 237 ILE A CA 1
ATOM 1943 C C . ILE A 1 237 ? 2.156 -10.142 15.704 1.00 82.56 237 ILE A C 1
ATOM 1945 O O . ILE A 1 237 ? 3.216 -10.193 15.083 1.00 82.56 237 ILE A O 1
ATOM 1949 N N . LEU A 1 238 ? 1.496 -8.996 15.856 1.00 81.69 238 LEU A N 1
ATOM 1950 C CA . LEU A 1 238 ? 1.960 -7.726 15.304 1.00 81.69 238 LEU A CA 1
ATOM 1951 C C . LEU A 1 238 ? 3.178 -7.156 16.058 1.00 81.69 238 LEU A C 1
ATOM 1953 O O . LEU A 1 238 ? 3.979 -6.450 15.451 1.00 81.69 238 LEU A O 1
ATOM 1957 N N . GLN A 1 239 ? 3.341 -7.457 17.354 1.00 79.06 239 GLN A N 1
ATOM 1958 C CA . GLN A 1 239 ? 4.504 -7.042 18.158 1.00 79.06 239 GLN A CA 1
ATOM 1959 C C . GLN A 1 239 ? 5.756 -7.876 17.876 1.00 79.06 239 GLN A C 1
ATOM 1961 O O . GLN A 1 239 ? 6.861 -7.341 17.891 1.00 79.06 239 GLN A O 1
ATOM 1966 N N . THR A 1 240 ? 5.589 -9.175 17.634 1.00 69.62 240 THR A N 1
ATOM 1967 C CA . THR A 1 240 ? 6.695 -10.115 17.380 1.00 69.62 240 THR A CA 1
ATOM 1968 C C . THR A 1 240 ? 7.236 -10.039 15.952 1.00 69.62 240 THR A C 1
ATOM 1970 O O . THR A 1 240 ? 8.301 -10.579 15.655 1.00 69.62 240 THR A O 1
ATOM 1973 N N . ARG A 1 241 ? 6.521 -9.364 15.048 1.00 66.12 241 ARG A N 1
ATOM 1974 C CA . ARG A 1 241 ? 6.948 -9.133 13.663 1.00 66.12 241 ARG A CA 1
ATOM 1975 C C . ARG A 1 241 ? 7.812 -7.870 13.561 1.00 66.12 241 ARG A C 1
ATOM 1977 O O . ARG A 1 241 ? 7.636 -6.923 14.317 1.00 66.12 241 ARG A O 1
ATOM 1984 N N . ASN A 1 242 ? 8.714 -7.833 12.576 1.00 70.25 242 ASN A N 1
ATOM 1985 C CA . ASN A 1 242 ? 9.470 -6.624 12.219 1.00 70.25 242 ASN A CA 1
ATOM 1986 C C . ASN A 1 242 ? 8.530 -5.452 11.847 1.00 70.25 242 ASN A C 1
ATOM 1988 O O . ASN A 1 242 ? 7.336 -5.647 11.593 1.00 70.25 242 ASN A O 1
ATOM 1992 N N . GLU A 1 243 ? 9.065 -4.228 11.756 1.00 64.06 243 GLU A N 1
ATOM 1993 C CA . GLU A 1 243 ? 8.345 -3.117 11.109 1.00 64.06 243 GLU A CA 1
ATOM 1994 C C . GLU A 1 243 ? 7.839 -3.559 9.720 1.00 64.06 243 GLU A C 1
ATOM 1996 O O . GLU A 1 243 ? 8.581 -4.241 9.007 1.00 64.06 243 GLU A O 1
ATOM 2001 N N . PRO A 1 244 ? 6.586 -3.249 9.321 1.00 73.00 244 PRO A N 1
ATOM 2002 C CA . PRO A 1 244 ? 5.673 -2.193 9.790 1.00 73.00 244 PRO A CA 1
ATOM 2003 C C . PRO A 1 244 ? 4.662 -2.606 10.874 1.00 73.00 244 PRO A C 1
ATOM 2005 O O . PRO A 1 244 ? 3.921 -1.761 11.370 1.00 73.00 244 PRO A O 1
ATOM 2008 N N . PHE A 1 245 ? 4.567 -3.886 11.225 1.00 80.19 245 PHE A N 1
ATOM 2009 C CA . PHE A 1 245 ? 3.446 -4.410 12.017 1.00 80.19 245 PHE A CA 1
ATOM 2010 C C . PHE A 1 245 ? 3.393 -3.851 13.442 1.00 80.19 245 PHE A C 1
ATOM 2012 O O . PHE A 1 245 ? 2.321 -3.538 13.964 1.00 80.19 245 PHE A O 1
ATOM 2019 N N . THR A 1 246 ? 4.561 -3.603 14.029 1.00 81.75 246 THR A N 1
ATOM 2020 C CA . THR A 1 246 ? 4.695 -2.917 15.317 1.00 81.75 246 THR A CA 1
ATOM 2021 C C . THR A 1 246 ? 4.127 -1.493 15.291 1.00 81.75 246 THR A C 1
ATOM 2023 O O . THR A 1 246 ? 3.653 -1.013 16.323 1.00 81.75 246 THR A O 1
ATOM 2026 N N . LEU A 1 247 ? 4.122 -0.817 14.132 1.00 83.50 247 LEU A N 1
ATOM 2027 C CA . LEU A 1 247 ? 3.535 0.519 13.963 1.00 83.50 247 LEU A CA 1
ATOM 2028 C C . LEU A 1 247 ? 2.002 0.473 13.941 1.00 83.50 247 LEU A C 1
ATOM 2030 O O . LEU A 1 247 ? 1.368 1.407 14.434 1.00 83.50 247 LEU A O 1
ATOM 2034 N N . LEU A 1 248 ? 1.395 -0.613 13.444 1.00 84.38 248 LEU A N 1
ATOM 2035 C CA . LEU A 1 248 ? -0.065 -0.787 13.459 1.00 84.38 248 LEU A CA 1
ATOM 2036 C C . LEU A 1 248 ? -0.608 -0.852 14.892 1.00 84.38 248 LEU A C 1
ATOM 2038 O O . LEU A 1 248 ? -1.611 -0.215 15.212 1.00 84.38 248 LEU A O 1
ATOM 2042 N N . ASN A 1 249 ? 0.117 -1.530 15.786 1.00 84.25 249 ASN A N 1
ATOM 2043 C CA . ASN A 1 249 ? -0.213 -1.589 17.213 1.00 84.25 249 ASN A CA 1
ATOM 2044 C C . ASN A 1 249 ? -0.130 -0.232 17.922 1.00 84.25 249 ASN A C 1
ATOM 2046 O O . ASN A 1 249 ? -0.780 -0.024 18.944 1.00 84.25 249 ASN A O 1
ATOM 2050 N N . LYS A 1 250 ? 0.685 0.688 17.398 1.00 85.88 250 LYS A N 1
ATOM 2051 C CA . LYS A 1 250 ? 0.927 2.015 17.979 1.00 85.88 250 LYS A CA 1
ATOM 2052 C C . LYS A 1 250 ? 0.127 3.115 17.277 1.00 85.88 250 LYS A C 1
ATOM 2054 O O . LYS A 1 250 ? 0.377 4.298 17.522 1.00 85.88 250 LYS A O 1
ATOM 2059 N N . CYS A 1 251 ? -0.830 2.756 16.417 1.00 87.81 251 CYS A N 1
ATOM 2060 C CA . CYS A 1 251 ? -1.633 3.730 15.686 1.00 87.81 251 CYS A CA 1
ATOM 2061 C C . CYS A 1 251 ? -2.356 4.698 16.628 1.00 87.81 251 CYS A C 1
ATOM 2063 O O . CYS A 1 251 ? -2.889 4.319 17.677 1.00 87.81 251 CYS A O 1
ATOM 2065 N N . ASN A 1 252 ? -2.308 5.986 16.295 1.00 88.88 252 ASN A N 1
ATOM 2066 C CA . ASN A 1 252 ? -3.074 7.001 17.010 1.00 88.88 252 ASN A CA 1
ATOM 2067 C C . ASN A 1 252 ? -4.557 6.957 16.626 1.00 88.88 252 ASN A C 1
ATOM 2069 O O . ASN A 1 252 ? -4.895 6.371 15.596 1.00 88.88 252 ASN A O 1
ATOM 2073 N N . PRO A 1 253 ? -5.455 7.518 17.461 1.00 88.25 253 PRO A N 1
ATOM 2074 C CA . PRO A 1 253 ? -6.893 7.421 17.222 1.00 88.25 253 PRO A CA 1
ATOM 2075 C C . PRO A 1 253 ? -7.293 7.901 15.823 1.00 88.25 253 PRO A C 1
ATOM 2077 O O . PRO A 1 253 ? -8.098 7.256 15.160 1.00 88.25 253 PRO A O 1
ATOM 2080 N N . GLN A 1 254 ? -6.660 8.967 15.327 1.00 88.25 254 GLN A N 1
ATOM 2081 C CA . GLN A 1 254 ? -6.912 9.492 13.988 1.00 88.25 254 GLN A CA 1
ATOM 2082 C C . GLN A 1 254 ? -6.483 8.513 12.882 1.00 88.25 254 GLN A C 1
ATOM 2084 O O . GLN A 1 254 ? -7.239 8.274 11.943 1.00 88.25 254 GLN A O 1
ATOM 2089 N N . SER A 1 255 ? -5.303 7.901 13.001 1.00 90.19 255 SER A N 1
ATOM 2090 C CA . SER A 1 255 ? -4.844 6.862 12.073 1.00 90.19 255 SER A CA 1
ATOM 2091 C C . SER A 1 255 ? -5.766 5.633 12.100 1.00 90.19 255 SER A C 1
ATOM 2093 O O . SER A 1 255 ? -6.093 5.094 11.045 1.00 90.19 255 SER A O 1
ATOM 2095 N N . CYS A 1 256 ? -6.246 5.225 13.282 1.00 91.56 256 CYS A N 1
ATOM 2096 C CA . CYS A 1 256 ? -7.235 4.151 13.433 1.00 91.56 256 CYS A CA 1
ATOM 2097 C C . CYS A 1 256 ? -8.570 4.498 12.754 1.00 91.56 256 CYS A C 1
ATOM 2099 O O . CYS A 1 256 ? -9.197 3.628 12.149 1.00 91.56 256 CYS A O 1
ATOM 2101 N N . GLU A 1 257 ? -9.005 5.761 12.809 1.00 91.50 257 GLU A N 1
ATOM 2102 C CA . GLU A 1 257 ? -10.192 6.216 12.080 1.00 91.50 257 GLU A CA 1
ATOM 2103 C C . GLU A 1 257 ? -10.018 6.117 10.565 1.00 91.50 257 GLU A C 1
ATOM 2105 O O . GLU A 1 257 ? -10.914 5.603 9.893 1.00 91.50 257 GLU A O 1
ATOM 2110 N N . TYR A 1 258 ? -8.884 6.578 10.024 1.00 91.69 258 TYR A N 1
ATOM 2111 C CA . TYR A 1 258 ? -8.593 6.454 8.591 1.00 91.69 258 TYR A CA 1
ATOM 2112 C C . TYR A 1 258 ? -8.570 4.994 8.151 1.00 91.69 258 TYR A C 1
ATOM 2114 O O . TYR A 1 258 ? -9.208 4.644 7.159 1.00 91.69 258 TYR A O 1
ATOM 2122 N N . TYR A 1 259 ? -7.906 4.139 8.929 1.00 94.00 259 TYR A N 1
ATOM 2123 C CA . TYR A 1 259 ? -7.869 2.703 8.686 1.00 94.00 259 TYR A CA 1
ATOM 2124 C C . TYR A 1 259 ? -9.277 2.094 8.647 1.00 94.00 259 TYR A C 1
ATOM 2126 O O . TYR A 1 259 ? -9.653 1.452 7.670 1.00 94.00 259 TYR A O 1
ATOM 2134 N N . THR A 1 260 ? -10.091 2.362 9.670 1.00 94.00 260 THR A N 1
ATOM 2135 C CA . THR A 1 260 ? -11.450 1.807 9.788 1.00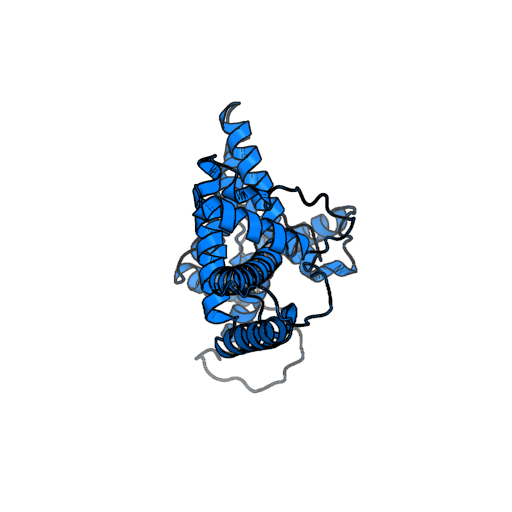 94.00 260 THR A CA 1
ATOM 2136 C C . THR A 1 260 ? -12.338 2.240 8.625 1.00 94.00 260 THR A C 1
ATOM 2138 O O . THR A 1 260 ? -13.034 1.416 8.034 1.00 94.00 260 THR A O 1
ATOM 2141 N N . LYS A 1 261 ? -12.296 3.529 8.258 1.00 92.06 261 LYS A N 1
ATOM 2142 C CA . LYS A 1 261 ? -13.048 4.042 7.106 1.00 92.06 261 LYS A CA 1
ATOM 2143 C C . LYS A 1 261 ? -12.638 3.349 5.813 1.00 92.06 261 LYS A C 1
ATOM 2145 O O . LYS A 1 261 ? -13.504 2.974 5.029 1.00 92.06 261 LYS A O 1
ATOM 2150 N N . ASP A 1 262 ? -11.342 3.166 5.595 1.00 92.94 262 ASP A N 1
ATOM 2151 C CA . ASP A 1 262 ? -10.842 2.489 4.405 1.00 92.94 262 ASP A CA 1
ATOM 2152 C C . ASP A 1 262 ? -11.288 1.023 4.336 1.00 92.94 262 ASP A C 1
ATOM 2154 O O . ASP A 1 262 ? -11.720 0.574 3.276 1.00 92.94 262 ASP A O 1
ATOM 2158 N N . VAL A 1 263 ? -11.250 0.286 5.453 1.00 93.00 263 VAL A N 1
ATOM 2159 C CA . VAL A 1 263 ? -11.725 -1.109 5.512 1.00 93.00 263 VAL A CA 1
ATOM 2160 C C . VAL A 1 263 ? -13.222 -1.196 5.214 1.00 93.00 263 VAL A C 1
ATOM 2162 O O . VAL A 1 263 ? -13.641 -2.015 4.392 1.00 93.00 263 VAL A O 1
ATOM 2165 N N . ILE A 1 264 ? -14.032 -0.311 5.809 1.00 91.69 264 ILE A N 1
ATOM 2166 C CA . ILE A 1 264 ? -15.471 -0.207 5.521 1.00 91.69 264 ILE A CA 1
ATOM 2167 C C . ILE A 1 264 ? -15.684 0.065 4.029 1.00 91.69 264 ILE A C 1
ATOM 2169 O O . ILE A 1 264 ? -16.454 -0.642 3.379 1.00 91.69 264 ILE A O 1
ATOM 2173 N N . ARG A 1 265 ? -14.981 1.048 3.457 1.00 90.50 265 ARG A N 1
ATOM 2174 C CA . ARG A 1 265 ? -15.100 1.368 2.030 1.00 90.50 265 ARG A CA 1
ATOM 2175 C C . ARG A 1 265 ? -14.663 0.212 1.141 1.00 90.50 265 ARG A C 1
ATOM 2177 O O . ARG A 1 265 ? -15.348 -0.066 0.169 1.00 90.50 265 ARG A O 1
ATOM 2184 N N . GLY A 1 266 ? -13.587 -0.496 1.474 1.00 89.62 266 GLY A N 1
ATOM 2185 C CA . GLY A 1 266 ? -13.148 -1.680 0.735 1.00 89.62 266 GLY A CA 1
ATOM 2186 C C . GLY A 1 266 ? -14.193 -2.799 0.746 1.00 89.62 266 GLY A C 1
ATOM 2187 O O . GLY A 1 266 ? -14.508 -3.367 -0.306 1.00 89.62 266 GLY A O 1
ATOM 2188 N N . LYS A 1 267 ? -14.791 -3.064 1.915 1.00 89.69 267 LYS A N 1
ATOM 2189 C CA . LYS A 1 267 ? -15.807 -4.109 2.106 1.00 89.69 267 LYS A CA 1
ATOM 2190 C C . LYS A 1 267 ? -17.136 -3.768 1.430 1.00 89.69 267 LYS A C 1
ATOM 2192 O O . LYS A 1 267 ? -17.739 -4.632 0.802 1.00 89.69 267 LYS A O 1
ATOM 2197 N N . TYR A 1 268 ? -17.556 -2.507 1.493 1.00 87.50 268 TYR A N 1
ATOM 2198 C CA . TYR A 1 268 ? -18.835 -2.029 0.958 1.00 87.50 268 TYR A CA 1
ATOM 2199 C C . TYR A 1 268 ? -18.687 -1.186 -0.317 1.00 87.50 268 TYR A C 1
ATOM 2201 O O . TYR A 1 268 ? -19.569 -0.388 -0.624 1.00 87.50 268 TYR A O 1
ATOM 2209 N N . HIS A 1 269 ? -17.607 -1.357 -1.085 1.00 85.12 269 HIS A N 1
ATOM 2210 C CA . HIS A 1 269 ? -17.291 -0.517 -2.253 1.00 85.12 269 HIS A CA 1
ATOM 2211 C C . HIS A 1 269 ? -18.364 -0.518 -3.354 1.00 85.12 269 HIS A C 1
ATOM 2213 O O . HIS A 1 269 ? -18.440 0.418 -4.143 1.00 85.12 269 HIS A O 1
ATOM 2219 N N . MET A 1 270 ? -19.206 -1.554 -3.419 1.00 82.62 270 MET A N 1
ATOM 2220 C CA . MET A 1 270 ? -20.339 -1.596 -4.353 1.00 82.62 270 MET A CA 1
ATOM 2221 C C . MET A 1 270 ? -21.493 -0.673 -3.925 1.00 82.62 270 MET A C 1
ATOM 2223 O O . MET A 1 270 ? -22.297 -0.271 -4.760 1.00 82.62 270 MET A O 1
ATOM 2227 N N . TYR A 1 271 ? -21.569 -0.326 -2.637 1.00 80.44 271 TYR A N 1
ATOM 2228 C CA . TYR A 1 271 ? -22.635 0.486 -2.041 1.00 80.44 271 TYR A CA 1
ATOM 2229 C C . TYR A 1 271 ? -22.168 1.903 -1.690 1.00 80.44 271 TYR A C 1
ATOM 2231 O O . TYR A 1 271 ? -22.941 2.856 -1.775 1.00 80.44 271 TYR A O 1
ATOM 2239 N N . ILE A 1 272 ? -20.897 2.056 -1.311 1.00 79.44 272 ILE A N 1
ATOM 2240 C CA . ILE A 1 272 ? -20.280 3.346 -1.003 1.00 79.44 272 ILE A CA 1
ATOM 2241 C C . ILE A 1 272 ? -19.570 3.842 -2.258 1.00 79.44 272 ILE A C 1
ATOM 2243 O O . ILE A 1 272 ? -18.554 3.291 -2.675 1.00 79.44 272 ILE A O 1
ATOM 2247 N N . LYS A 1 273 ? -20.110 4.899 -2.866 1.00 73.62 273 LYS A N 1
ATOM 2248 C CA . LYS A 1 273 ? -19.526 5.498 -4.070 1.00 73.62 273 LYS A CA 1
ATOM 2249 C C . LYS A 1 273 ? -18.118 6.032 -3.790 1.00 73.62 273 LYS A C 1
ATOM 2251 O O . LYS A 1 273 ? -17.887 6.663 -2.763 1.00 73.62 273 LYS A O 1
ATOM 2256 N N . LEU A 1 274 ? -17.225 5.883 -4.773 1.00 69.75 274 LEU A N 1
ATOM 2257 C CA . LEU A 1 274 ? -15.864 6.440 -4.748 1.00 69.75 274 LEU A CA 1
ATOM 2258 C C . LEU A 1 274 ? -15.862 7.964 -4.512 1.00 69.75 274 LEU A C 1
ATOM 2260 O O . LEU A 1 274 ? -15.048 8.483 -3.756 1.00 69.75 274 LEU A O 1
ATOM 2264 N N . LYS A 1 275 ? -16.796 8.668 -5.166 1.00 65.44 275 LYS A N 1
ATOM 2265 C CA . LYS A 1 275 ? -17.111 10.085 -4.950 1.00 65.44 275 LYS A CA 1
ATOM 2266 C C . LYS A 1 275 ? -18.566 10.174 -4.503 1.00 65.44 275 LYS A C 1
ATOM 2268 O O . LYS A 1 275 ? -19.473 10.003 -5.318 1.00 65.44 275 LYS A O 1
ATOM 2273 N N . GLY A 1 276 ? -18.792 10.373 -3.212 1.00 63.97 276 GLY A N 1
ATOM 2274 C CA . GLY A 1 276 ? -20.129 10.394 -2.631 1.00 63.97 276 GLY A CA 1
ATOM 2275 C C . GLY A 1 276 ? -20.120 10.819 -1.170 1.00 63.97 276 GLY A C 1
ATOM 2276 O O . GLY A 1 276 ? -19.063 11.058 -0.591 1.00 63.97 276 GLY A O 1
ATOM 2277 N N . ASP A 1 277 ? -21.317 10.934 -0.604 1.00 67.12 277 ASP A N 1
ATOM 2278 C CA . ASP A 1 277 ? -21.523 11.290 0.795 1.00 67.12 277 ASP A CA 1
ATOM 2279 C C . ASP A 1 277 ? -20.895 10.245 1.738 1.00 67.12 277 ASP A C 1
ATOM 2281 O O . ASP A 1 277 ? -21.131 9.042 1.604 1.00 67.12 277 ASP A O 1
ATOM 2285 N N . ASP A 1 278 ? -20.091 10.717 2.695 1.00 78.88 278 ASP A N 1
ATOM 2286 C CA . ASP A 1 278 ? -19.386 9.886 3.676 1.00 78.88 278 ASP A CA 1
ATOM 2287 C C . ASP A 1 278 ? -20.277 9.490 4.868 1.00 78.88 278 ASP A C 1
ATOM 2289 O O . ASP A 1 278 ? -19.805 8.815 5.782 1.00 78.88 278 ASP A O 1
ATOM 2293 N N . GLN A 1 279 ? -21.557 9.888 4.880 1.00 83.62 279 GLN A N 1
ATOM 2294 C CA . GLN A 1 279 ? -22.500 9.609 5.969 1.00 83.62 279 GLN A CA 1
ATOM 2295 C C . GLN A 1 279 ? -22.604 8.122 6.314 1.00 83.62 279 GLN A C 1
ATOM 2297 O O . GLN A 1 279 ? -22.422 7.760 7.474 1.00 83.62 279 GLN A O 1
ATOM 2302 N N . LEU A 1 280 ? -22.834 7.242 5.331 1.00 84.56 280 LEU A N 1
ATOM 2303 C CA . LEU A 1 280 ? -22.966 5.803 5.600 1.00 84.56 280 LEU A CA 1
ATOM 2304 C C . LEU A 1 280 ? -21.679 5.226 6.206 1.00 84.56 280 LEU A C 1
ATOM 2306 O O . LEU A 1 280 ? -21.727 4.485 7.186 1.00 84.56 280 LEU A O 1
ATOM 2310 N N . CYS A 1 281 ? -20.521 5.609 5.663 1.00 87.12 281 CYS A N 1
ATOM 2311 C CA . CYS A 1 281 ? -19.221 5.203 6.193 1.00 87.12 281 CYS A CA 1
ATOM 2312 C C . CYS A 1 281 ? -19.013 5.725 7.624 1.00 87.12 281 CYS A C 1
ATOM 2314 O O . CYS A 1 281 ? -18.560 4.985 8.496 1.00 87.12 281 CYS A O 1
ATOM 2316 N N . ALA A 1 282 ? -19.395 6.977 7.895 1.00 87.75 282 ALA A N 1
ATOM 2317 C CA . ALA A 1 282 ? -19.319 7.579 9.221 1.00 87.75 282 ALA A CA 1
ATOM 2318 C C . ALA A 1 282 ? -20.237 6.879 10.236 1.00 87.75 282 ALA A C 1
ATOM 2320 O O . ALA A 1 282 ? -19.803 6.628 11.361 1.00 87.75 282 ALA A O 1
ATOM 2321 N N . CYS A 1 283 ? -21.458 6.509 9.837 1.00 88.69 283 CYS A N 1
ATOM 2322 C CA . CYS A 1 283 ? -22.382 5.731 10.661 1.00 88.69 283 CYS A CA 1
ATOM 2323 C C . CYS A 1 283 ? -21.802 4.353 10.998 1.00 88.69 283 CYS A C 1
ATOM 2325 O O . CYS A 1 283 ? -21.733 3.996 12.173 1.00 88.69 283 CYS A O 1
ATOM 2327 N N . ILE A 1 284 ? -21.325 3.603 9.996 1.00 89.81 284 ILE A N 1
ATOM 2328 C CA . ILE A 1 284 ? -20.730 2.274 10.214 1.00 89.81 284 ILE A CA 1
ATOM 2329 C C . ILE A 1 284 ? -19.478 2.385 11.096 1.00 89.81 284 ILE A C 1
ATOM 2331 O O . ILE A 1 284 ? -19.332 1.609 12.036 1.00 89.81 284 ILE A O 1
ATOM 2335 N N . LYS A 1 285 ? -18.615 3.388 10.871 1.00 93.06 285 LYS A N 1
ATOM 2336 C CA . LYS A 1 285 ? -17.457 3.665 11.739 1.00 93.06 285 LYS A CA 1
ATOM 2337 C C . LYS A 1 285 ? -17.892 3.880 13.191 1.00 93.06 285 LYS A C 1
ATOM 2339 O O . LYS A 1 285 ? -17.281 3.318 14.094 1.00 93.06 285 LYS A O 1
ATOM 2344 N N . GLY A 1 286 ? -18.936 4.684 13.410 1.00 90.62 286 GLY A N 1
ATOM 2345 C CA . GLY A 1 286 ? -19.492 4.935 14.740 1.00 90.62 286 GLY A CA 1
ATOM 2346 C C . GLY A 1 286 ? -19.941 3.647 15.429 1.00 90.62 286 GLY A C 1
ATOM 2347 O O . GLY A 1 286 ? -19.595 3.428 16.586 1.00 90.62 286 GLY A O 1
ATOM 2348 N N . ILE A 1 287 ? -20.621 2.760 14.697 1.00 90.12 287 ILE A N 1
ATOM 2349 C CA . ILE A 1 287 ? -21.044 1.446 15.202 1.00 90.12 287 ILE A CA 1
ATOM 2350 C C . ILE A 1 287 ? -19.832 0.588 15.588 1.00 90.12 287 ILE A C 1
ATOM 2352 O O . ILE A 1 287 ? -19.797 0.075 16.704 1.00 90.12 287 ILE A O 1
ATOM 2356 N N . VAL A 1 288 ? -18.824 0.477 14.715 1.00 89.69 288 VAL A N 1
ATOM 2357 C CA . VAL A 1 288 ? -17.591 -0.285 14.993 1.00 89.69 288 VAL A CA 1
ATOM 2358 C C . VAL A 1 288 ? -16.906 0.234 16.258 1.00 89.69 288 VAL A C 1
ATOM 2360 O O . VAL A 1 288 ? -16.551 -0.543 17.137 1.00 89.69 288 VAL A O 1
ATOM 2363 N N . PHE A 1 289 ? -16.768 1.553 16.401 1.00 90.50 289 PHE A N 1
ATOM 2364 C CA . PHE A 1 289 ? -16.110 2.152 17.566 1.00 90.50 289 PHE A CA 1
ATOM 2365 C C . PHE A 1 289 ? -16.912 1.930 18.851 1.00 90.50 289 PHE A C 1
ATOM 2367 O O . PHE A 1 289 ? -16.331 1.632 19.894 1.00 90.50 289 PHE A O 1
ATOM 2374 N N . CYS A 1 290 ? -18.243 2.009 18.777 1.00 88.00 290 CYS A N 1
ATOM 2375 C CA . CYS A 1 290 ? -19.107 1.648 19.894 1.00 88.00 290 CYS A CA 1
ATOM 2376 C C . CYS A 1 290 ? -18.935 0.181 20.302 1.00 88.00 290 CYS A C 1
ATOM 2378 O O . CYS A 1 290 ? -18.838 -0.085 21.496 1.00 88.00 290 CYS A O 1
ATOM 2380 N N . MET A 1 291 ? -18.858 -0.752 19.346 1.00 86.12 291 MET A N 1
ATOM 2381 C CA . MET A 1 291 ? -18.625 -2.174 19.635 1.00 86.12 291 MET A CA 1
ATOM 2382 C C . MET A 1 291 ? -17.275 -2.390 20.322 1.00 86.12 291 MET A C 1
ATOM 2384 O O . MET A 1 291 ? -17.226 -3.011 21.380 1.00 86.12 291 MET A O 1
ATOM 2388 N N . VAL A 1 292 ? -16.204 -1.791 19.795 1.00 85.25 292 VAL A N 1
ATOM 2389 C CA . VAL A 1 292 ? -14.868 -1.849 20.407 1.00 85.25 292 VAL A CA 1
ATOM 2390 C C . VAL A 1 292 ? -14.904 -1.336 21.850 1.00 85.25 292 VAL A C 1
ATOM 2392 O O . VAL A 1 292 ? -14.407 -2.004 22.752 1.00 85.25 292 VAL A O 1
ATOM 2395 N N . TRP A 1 293 ? -15.549 -0.194 22.105 1.00 85.75 293 TRP A N 1
ATOM 2396 C CA . TRP A 1 293 ? -15.671 0.354 23.461 1.00 85.75 293 TRP A CA 1
ATOM 2397 C C . TRP A 1 293 ? -16.542 -0.473 24.404 1.00 85.75 293 TRP A C 1
ATOM 2399 O O . TRP A 1 293 ? -16.329 -0.406 25.614 1.00 85.75 293 TRP A O 1
ATOM 2409 N N . LEU A 1 294 ? -17.529 -1.209 23.892 1.00 83.81 294 LEU A N 1
ATOM 2410 C CA . LEU A 1 294 ? -18.319 -2.131 24.707 1.00 83.81 294 LEU A CA 1
ATOM 2411 C C . LEU A 1 294 ? -17.478 -3.327 25.164 1.00 83.81 294 LEU A C 1
ATOM 2413 O O . LEU A 1 294 ? -17.649 -3.766 26.297 1.00 83.81 294 LEU A O 1
ATOM 2417 N N . VAL A 1 295 ? -16.558 -3.801 24.320 1.00 78.50 295 VAL A N 1
ATOM 2418 C CA . VAL A 1 295 ? -15.664 -4.923 24.639 1.00 78.50 295 VAL A CA 1
ATOM 2419 C C . VAL A 1 295 ? -14.522 -4.481 25.557 1.00 78.50 295 VAL A C 1
ATOM 2421 O O . VAL A 1 295 ? -14.350 -5.052 26.624 1.00 78.50 295 VAL A O 1
ATOM 2424 N N . SER A 1 296 ? -13.771 -3.429 25.212 1.00 76.69 296 SER A N 1
ATOM 2425 C CA . SER A 1 296 ? -12.614 -3.006 26.023 1.00 76.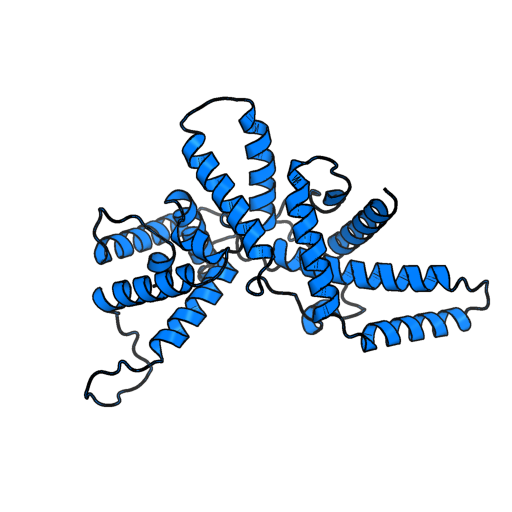69 296 SER A CA 1
ATOM 2426 C C . SER A 1 296 ? -12.937 -2.042 27.158 1.00 76.69 296 SER A C 1
ATOM 2428 O O . SER A 1 296 ? -12.046 -1.681 27.919 1.00 76.69 296 SER A O 1
ATOM 2430 N N . GLY A 1 297 ? -14.154 -1.514 27.238 1.00 73.62 297 GLY A N 1
ATOM 2431 C CA . GLY A 1 297 ? -14.468 -0.367 28.088 1.00 73.62 297 GLY A CA 1
ATOM 2432 C C . GLY A 1 297 ? -14.065 0.977 27.460 1.00 73.62 297 GLY A C 1
ATOM 2433 O O . GLY A 1 297 ? -13.079 1.102 26.730 1.00 73.62 297 GLY A O 1
ATOM 2434 N N . LYS A 1 298 ? -14.844 2.022 27.773 1.00 65.06 298 LYS A N 1
ATOM 2435 C CA . LYS A 1 298 ? -14.767 3.363 27.151 1.00 65.06 298 LYS A CA 1
ATOM 2436 C C . LYS A 1 298 ? -13.435 4.100 27.337 1.00 65.06 298 LYS A C 1
ATOM 2438 O O . LYS A 1 298 ? -13.152 5.020 26.578 1.00 65.06 298 LYS A O 1
ATOM 2443 N N . ASN A 1 299 ? -12.638 3.720 28.335 1.00 64.38 299 ASN A N 1
ATOM 2444 C CA . ASN A 1 299 ? -11.365 4.381 28.641 1.00 64.38 299 ASN A CA 1
ATOM 2445 C C . ASN A 1 299 ? -10.181 3.788 27.868 1.00 64.38 299 ASN A C 1
ATOM 2447 O O . ASN A 1 299 ? -9.093 4.362 27.884 1.00 64.38 299 ASN A O 1
ATOM 2451 N N . ASN A 1 300 ? -10.382 2.659 27.185 1.00 72.50 300 ASN A N 1
ATOM 2452 C CA . ASN A 1 300 ? -9.329 2.019 26.420 1.00 72.50 300 ASN A CA 1
ATOM 2453 C C . ASN A 1 300 ? -9.215 2.631 25.021 1.00 72.50 300 ASN A C 1
ATOM 2455 O O . ASN A 1 300 ? -10.200 2.930 24.339 1.00 72.50 300 ASN A O 1
ATOM 2459 N N . ARG A 1 301 ? -7.968 2.855 24.600 1.00 80.31 301 ARG A N 1
ATOM 2460 C CA . ARG A 1 301 ? -7.649 3.449 23.301 1.00 80.31 301 ARG A CA 1
ATOM 2461 C C . ARG A 1 301 ? -7.941 2.446 22.187 1.00 80.31 301 ARG A C 1
ATOM 2463 O O . ARG A 1 301 ? -7.447 1.325 22.216 1.00 80.31 301 ARG A O 1
ATOM 2470 N N . ILE A 1 302 ? -8.668 2.896 21.167 1.00 84.56 302 ILE A N 1
ATOM 2471 C CA . ILE A 1 302 ? -8.918 2.112 19.956 1.00 84.56 302 ILE A CA 1
ATOM 2472 C C . ILE A 1 302 ? -7.599 1.893 19.208 1.00 84.56 302 ILE A C 1
ATOM 2474 O O . ILE A 1 302 ? -6.853 2.839 18.937 1.00 84.56 302 ILE A O 1
ATOM 2478 N N . HIS A 1 303 ? -7.343 0.644 18.833 1.00 86.62 303 HIS A N 1
ATOM 2479 C CA . HIS A 1 303 ? -6.194 0.232 18.035 1.00 86.62 303 HIS A CA 1
ATOM 2480 C C . HIS A 1 303 ? -6.577 -0.834 17.008 1.00 86.62 303 HIS A C 1
ATOM 2482 O O . HIS A 1 303 ? -7.564 -1.545 17.193 1.00 86.62 303 HIS A O 1
ATOM 2488 N N . ILE A 1 304 ? -5.784 -0.942 15.938 1.00 90.06 304 ILE A N 1
ATOM 2489 C CA . ILE A 1 304 ? -6.056 -1.803 14.775 1.00 90.06 304 ILE A CA 1
ATOM 2490 C C . ILE A 1 304 ? -6.376 -3.263 15.144 1.00 90.06 304 ILE A C 1
ATOM 2492 O O . ILE A 1 304 ? -7.350 -3.771 14.597 1.00 90.06 304 ILE A O 1
ATOM 2496 N N . PRO A 1 305 ? -5.676 -3.935 16.084 1.00 87.44 305 PRO A N 1
ATOM 2497 C CA . PRO A 1 305 ? -6.000 -5.323 16.429 1.00 87.44 305 PRO A CA 1
ATOM 2498 C C . PRO A 1 305 ? -7.448 -5.530 16.883 1.00 87.44 305 PRO A C 1
ATOM 2500 O O . PRO A 1 305 ? -8.056 -6.536 16.544 1.00 87.44 305 PRO A O 1
ATOM 2503 N N . MET A 1 306 ? -8.011 -4.556 17.604 1.00 86.06 306 MET A N 1
ATOM 2504 C CA . MET A 1 306 ? -9.410 -4.595 18.042 1.00 86.06 306 MET A CA 1
ATOM 2505 C C . MET A 1 306 ? -10.406 -4.225 16.954 1.00 86.06 306 MET A C 1
ATOM 2507 O O . MET A 1 306 ? -11.562 -4.593 17.054 1.00 86.06 306 MET A O 1
ATOM 2511 N N . ILE A 1 307 ? -9.988 -3.444 15.959 1.00 89.50 307 ILE A N 1
ATOM 2512 C CA . ILE A 1 307 ? -10.844 -3.132 14.810 1.00 89.50 307 ILE A CA 1
ATOM 2513 C C . ILE A 1 307 ? -10.983 -4.369 13.909 1.00 89.50 307 ILE A C 1
ATOM 2515 O O . ILE A 1 307 ? -12.010 -4.539 13.260 1.00 89.50 307 ILE A O 1
ATOM 2519 N N . GLU A 1 308 ? -9.941 -5.201 13.851 1.00 89.00 308 GLU A N 1
ATOM 2520 C CA . GLU A 1 308 ? -9.884 -6.410 13.021 1.00 89.00 308 GLU A CA 1
ATOM 2521 C C . GLU A 1 308 ? -10.472 -7.667 13.681 1.00 89.00 308 GLU A C 1
ATOM 2523 O O . GLU A 1 308 ? -10.807 -8.605 12.959 1.00 89.00 308 GLU A O 1
ATOM 2528 N N . SER A 1 309 ? -10.560 -7.698 15.016 1.00 80.50 309 SER A N 1
ATOM 2529 C CA . SER A 1 309 ? -11.097 -8.829 15.796 1.00 80.50 309 SER A CA 1
ATOM 2530 C C . SER A 1 309 ? -12.610 -8.762 15.917 1.00 80.50 309 SER A C 1
ATOM 2532 O O . SER A 1 309 ? -13.238 -9.832 15.781 1.00 80.50 309 SER A O 1
#

Sequence (309 aa):
MADEQVLNKTLQSGFYHLKFSHLIDAPFALSNLFGMQDPKWTKVQSVMIQRLQWTIQETIPTDDVLCEVNESFQQNLNALHRYNLVKEYQNVVDYVVTVGWTRVLLSFYDNCYFKVVFIIITIIFKNWKVLLQAINDKNESMQQMKQIFLSSAMTKIIPLFGASGVLEKHAHLYCPTMRYEAQFPFSWNFHVWCFDKISNTMKLPLPSGNMTHVQQDKIVISSNEDVEESANRLKDILQTRNEPFTLLNKCNPQSCEYYTKDVIRGKYHMYIKLKGDDQLCACIKGIVFCMVWLVSGKNNRIHIPMIES

Secondary structure (DSSP, 8-state):
-HHHHHHHHHHHHHHHTB---TT----TTTTTGGG---GGGHHHHHHHHHHHHHHHHHHS-HHHHHHHHHHHHHHHHHS-S---HHHHHHHHHHHHHHHHHHHHHHHHHGGGHHHHHHHHHHHHHHHTTS--SHHHHHHHHHHHHHHHHHHHTTSTTS----GGGT--TT---BPPP-SS--SSTTHHHHHHHHHHHHHHHTTSPPS--------S-------HHHHHHHHHHHHHHHHHSPTTHHHHHT--HHHHHHHHHHHHHHHTTTTS-SSS-SHHHHHHHHHHHHHHHHHH-TTSPP-HHHHH-

Radius of gyration: 23.19 Å; chains: 1; bounding box: 48×60×72 Å

Organism: Reticulomyxa filosa (NCBI:txid46433)